Protein 3MCP (pdb70)

Organism: Parabacteroides distasonis (strain ATCC 8503 / DSM 20701 / CIP 104284 / JCM 5825 / NCTC 11152) (NCBI:txid435591)

Secondary structure (DSSP, 8-state):
-TT---B--EEEEESEEEE--EETTEE-S--EEEE--TT-HHHHHHHHHHHHHHHHTT-SS----EEEE--SSEETTTTEE---TT-GGGTT-B-HHHHHHHHH-S-EEEE-HHHHHHHHHHHTSHHHHHHHHHHHTT------EEEEEEESSSEEEEEEETTEE---TTS-TT--TTSBPSS-TTSBGGGTSSTTT--HHHHHSS--S---HHHHHHHHHTSS-S-HHHHHHHHHHHH--HHHHHHHHHHH-SEEEEESGGGGGHHHHHHHHHH---S----EEEETTSHHHHHHHHHTT-EEEE-TTSS-EEEE----EEEEEE-SS-HHHHH--HHHHHHHH-

Nearest PDB structures (foldseek):
  3mcp-assembly1_A-2  TM=1.003E+00  e=1.282E-74  Parabacteroides distasonis ATCC 8503
  3r8e-assembly1_A-2  TM=8.015E-01  e=4.085E-17  Cytophaga hutchinsonii ATCC 33406
  2yhy-assembly1_A  TM=7.268E-01  e=3.554E-14  Homo sapiens
  2yhw-assembly1_A-2  TM=6.941E-01  e=5.391E-13  Homo sapiens
  6q26-assembly2_D  TM=7.777E-01  e=1.906E-11  Staphylococcus aureus

InterPro domains:
  IPR000600 ROK family [PF00480] (11-281)
  IPR000600 ROK family [PTHR18964] (8-283)
  IPR043129 ATPase, nucleotide binding domain [SSF53067] (11-284)

Structure (mmCIF, N/CA/C/O backbone):
data_3MCP
#
_entry.id   3MCP
#
_cell.length_a   80.732
_cell.length_b   80.732
_cell.length_c   142.581
_cell.angle_alpha   90.000
_cell.angle_beta   90.000
_cell.angle_gamma   90.000
#
_symmetry.space_group_name_H-M   'P 43 21 2'
#
loop_
_entity.id
_entity.type
_entity.pdbx_description
1 polymer Glucokinase
2 non-polymer GLYCEROL
3 non-polymer 'FORMIC ACID'
4 water water
#
loop_
_atom_site.group_PDB
_atom_site.id
_atom_site.type_symbol
_atom_site.label_atom_id
_atom_site.label_alt_id
_atom_site.label_comp_id
_atom_site.label_asym_id
_atom_site.label_entity_id
_atom_site.label_seq_id
_atom_site.pdbx_PDB_ins_code
_atom_site.Cartn_x
_atom_site.Cartn_y
_atom_site.Cartn_z
_atom_site.occupancy
_atom_site.B_iso_or_equiv
_atom_site.auth_seq_id
_atom_site.auth_comp_id
_atom_site.auth_asym_id
_atom_site.auth_atom_id
_atom_site.pdbx_PDB_model_num
ATOM 17 N N . TYR A 1 4 ? 7.669 4.976 49.880 1.00 80.86 3 TYR A N 1
ATOM 18 C CA . TYR A 1 4 ? 6.270 5.331 49.554 1.00 79.31 3 TYR A CA 1
ATOM 19 C C . TYR A 1 4 ? 5.991 5.406 48.044 1.00 78.63 3 TYR A C 1
ATOM 20 O O . TYR A 1 4 ? 4.938 5.888 47.639 1.00 79.13 3 TYR A O 1
ATOM 29 N N . THR A 1 5 ? 6.892 4.868 47.224 1.00 77.35 4 THR A N 1
ATOM 30 C CA . THR A 1 5 ? 6.778 5.016 45.760 1.00 76.48 4 THR A CA 1
ATOM 31 C C . THR A 1 5 ? 5.469 4.459 45.167 1.00 74.99 4 THR A C 1
ATOM 32 O O . THR A 1 5 ? 5.025 4.918 44.115 1.00 75.21 4 THR A O 1
ATOM 36 N N . ASN A 1 6 ? 4.847 3.494 45.840 1.00 73.23 5 ASN A N 1
ATOM 37 C CA . ASN A 1 6 ? 3.612 2.890 45.322 1.00 72.00 5 ASN A CA 1
ATOM 38 C C . ASN A 1 6 ? 2.378 3.160 46.190 1.00 70.30 5 ASN A C 1
ATOM 39 O O . ASN A 1 6 ? 1.404 2.415 46.130 1.00 70.46 5 ASN A O 1
ATOM 41 N N . ASP A 1 7 ? 2.401 4.245 46.958 1.00 68.17 6 ASP A N 1
ATOM 42 C CA . ASP A 1 7 ? 1.285 4.567 47.857 1.00 66.48 6 ASP A CA 1
ATOM 43 C C . ASP A 1 7 ? 0.189 5.386 47.144 1.00 64.82 6 ASP A C 1
ATOM 44 O O . ASP A 1 7 ? 0.476 6.397 46.500 1.00 64.50 6 ASP A O 1
ATOM 49 N N . ASN A 1 8 ? -1.063 4.954 47.301 1.00 63.20 7 ASN A N 1
ATOM 50 C CA . ASN A 1 8 ? -2.207 5.598 46.638 1.00 62.10 7 ASN A CA 1
ATOM 51 C C . ASN A 1 8 ? -2.719 6.865 47.348 1.00 61.03 7 ASN A C 1
ATOM 52 O O . ASN A 1 8 ? -3.440 7.665 46.749 1.00 61.47 7 ASN A O 1
ATOM 54 N N . ARG A 1 9 ? -2.328 7.050 48.609 1.00 59.48 8 ARG A N 1
ATOM 55 C CA . ARG A 1 9 ? -2.839 8.166 49.440 1.00 57.76 8 ARG A CA 1
ATOM 56 C C . ARG A 1 9 ? -2.321 9.531 48.984 1.00 55.89 8 ARG A C 1
ATOM 57 O O . ARG A 1 9 ? -1.115 9.740 48.897 1.00 55.49 8 ARG A O 1
ATOM 65 N N . ILE A 1 10 ? -3.251 10.463 48.732 1.00 54.01 9 ILE A N 1
ATOM 66 C CA . ILE A 1 10 ? -2.915 11.810 48.211 1.00 52.57 9 ILE A CA 1
ATOM 67 C C . ILE A 1 10 ? -2.934 12.915 49.285 1.00 51.10 9 ILE A C 1
ATOM 68 O O . ILE A 1 10 ? -3.920 13.076 50.012 1.00 51.01 9 ILE A O 1
ATOM 73 N N . VAL A 1 11 ? -1.854 13.691 49.350 1.00 49.26 10 VAL A N 1
ATOM 74 C CA . VAL A 1 11 ? -1.783 14.851 50.234 1.00 47.53 10 VAL A CA 1
ATOM 75 C C . VAL A 1 11 ? -1.645 16.106 49.381 1.00 47.69 10 VAL A C 1
ATOM 76 O O . VAL A 1 11 ? -0.785 16.174 48.501 1.00 47.31 10 VAL A O 1
ATOM 88 N N . THR A 1 13 ? -0.644 19.972 48.877 1.00 50.32 12 THR A N 1
ATOM 89 C CA . THR A 1 13 ? 0.403 20.775 49.463 1.00 51.66 12 THR A CA 1
ATOM 90 C C . THR A 1 13 ? 0.339 22.196 48.953 1.00 51.88 12 THR A C 1
ATOM 91 O O . THR A 1 13 ? -0.472 22.520 48.092 1.00 50.86 12 THR A O 1
ATOM 95 N N . LEU A 1 14 ? 1.201 23.040 49.508 1.00 53.18 13 LEU A N 1
ATOM 96 C CA . LEU A 1 14 ? 1.245 24.448 49.162 1.00 54.16 13 LEU A CA 1
ATOM 97 C C . LEU A 1 14 ? 2.653 24.986 49.332 1.00 54.78 13 LEU A C 1
ATOM 98 O O . LEU A 1 14 ? 3.373 24.592 50.252 1.00 54.60 13 LEU A O 1
ATOM 103 N N . ASP A 1 15 ? 3.048 25.864 48.417 1.00 56.29 14 ASP A N 1
ATOM 104 C CA . ASP A 1 15 ? 4.334 26.533 48.482 1.00 57.50 14 ASP A CA 1
ATOM 105 C C . ASP A 1 15 ? 4.089 28.024 48.670 1.00 58.04 14 ASP A C 1
ATOM 106 O O . ASP A 1 15 ? 3.758 28.731 47.721 1.00 57.76 14 ASP A O 1
ATOM 111 N N . ALA A 1 16 ? 4.203 28.486 49.909 1.00 59.20 15 ALA A N 1
ATOM 112 C CA . ALA A 1 16 ? 4.063 29.904 50.215 1.00 60.44 15 ALA A CA 1
ATOM 113 C C . ALA A 1 16 ? 5.451 30.505 50.365 1.00 61.95 15 ALA A C 1
ATOM 114 O O . ALA A 1 16 ? 5.686 31.337 51.236 1.00 61.73 15 ALA A O 1
ATOM 116 N N . GLY A 1 17 ? 6.371 30.067 49.506 1.00 64.07 16 GLY A N 1
ATOM 117 C CA . GLY A 1 17 ? 7.760 30.522 49.542 1.00 65.68 16 GLY A CA 1
ATOM 118 C C . GLY A 1 17 ? 7.874 32.029 49.608 1.00 66.88 16 GLY A C 1
ATOM 119 O O . GLY A 1 17 ? 8.564 32.569 50.479 1.00 67.31 16 GLY A O 1
ATOM 120 N N . GLY A 1 18 ? 7.189 32.715 48.693 1.00 67.47 17 GLY A N 1
ATOM 121 C CA . GLY A 1 18 ? 7.189 34.173 48.682 1.00 67.79 17 GLY A CA 1
ATOM 122 C C . GLY A 1 18 ? 6.479 34.793 47.487 1.00 68.01 17 GLY A C 1
ATOM 123 O O . GLY A 1 18 ? 6.582 34.297 46.360 1.00 68.24 17 GLY A O 1
ATOM 124 N N . THR A 1 19 ? 5.771 35.895 47.751 1.00 67.69 18 THR A N 1
ATOM 125 C CA . THR A 1 19 ? 5.034 36.675 46.735 1.00 67.09 18 THR A CA 1
ATOM 126 C C . THR A 1 19 ? 3.644 36.102 46.449 1.00 66.30 18 THR A C 1
ATOM 127 O O . THR A 1 19 ? 2.665 36.855 46.374 1.00 66.51 18 THR A O 1
ATOM 131 N N . ASN A 1 20 ? 3.548 34.779 46.312 1.00 65.21 19 ASN A N 1
ATOM 132 C CA . ASN A 1 20 ? 2.259 34.135 46.022 1.00 64.50 19 ASN A CA 1
ATOM 133 C C . ASN A 1 20 ? 2.142 32.674 46.522 1.00 63.18 19 ASN A C 1
ATOM 134 O O . ASN A 1 20 ? 3.079 32.132 47.130 1.00 63.33 19 ASN A O 1
ATOM 139 N N . PHE A 1 21 ? 0.966 32.075 46.299 1.00 61.29 20 PHE A N 1
ATOM 140 C CA . PHE A 1 21 ? 0.695 30.699 46.698 1.00 59.77 20 PHE A CA 1
ATOM 141 C C . PHE A 1 21 ? 0.687 29.770 45.492 1.00 59.70 20 PHE A C 1
ATOM 142 O O . PHE A 1 21 ? 0.034 30.060 44.489 1.00 59.61 20 PHE A O 1
ATOM 150 N N . VAL A 1 22 ? 1.387 28.636 45.610 1.00 59.55 21 VAL A N 1
ATOM 151 C CA . VAL A 1 22 ? 1.412 27.615 44.554 1.00 58.97 21 VAL A CA 1
ATOM 152 C C . VAL A 1 22 ? 0.910 26.290 45.127 1.00 58.41 21 VAL A C 1
ATOM 153 O O . VAL A 1 22 ? 1.605 25.632 45.901 1.00 58.35 21 VAL A O 1
ATOM 157 N N . PHE A 1 23 ? -0.297 25.905 44.730 1.00 57.84 22 PHE A N 1
ATOM 158 C CA . PHE A 1 23 ? -0.949 24.722 45.270 1.00 57.17 22 PHE A CA 1
ATOM 159 C C . PHE A 1 23 ? -0.656 23.512 44.414 1.00 57.28 22 PHE A C 1
ATOM 160 O O . PHE A 1 23 ? -0.667 23.597 43.196 1.00 57.19 22 PHE A O 1
ATOM 168 N N . SER A 1 24 ? -0.428 22.372 45.061 1.00 58.01 23 SER A N 1
ATOM 169 C CA . SER A 1 24 ? -0.147 21.116 44.354 1.00 58.32 23 SER A CA 1
ATOM 170 C C . SER A 1 24 ? -0.682 19.920 45.161 1.00 58.09 23 SER A C 1
ATOM 171 O O . SER A 1 24 ? -1.395 20.098 46.155 1.00 57.14 23 SER A O 1
ATOM 174 N N . ALA A 1 25 ? -0.355 18.708 44.704 1.00 58.55 24 ALA A N 1
ATOM 175 C CA . ALA A 1 25 ? -0.757 17.468 45.391 1.00 58.42 24 ALA A CA 1
ATOM 176 C C . ALA A 1 25 ? 0.291 16.379 45.168 1.00 58.17 24 ALA A C 1
ATOM 177 O O . ALA A 1 25 ? 0.921 16.322 44.108 1.00 58.33 24 ALA A O 1
ATOM 179 N N . ILE A 1 26 ? 0.472 15.516 46.168 1.00 57.88 25 ILE A N 1
ATOM 180 C CA . ILE A 1 26 ? 1.474 14.450 46.091 1.00 57.40 25 ILE A CA 1
ATOM 181 C C . ILE A 1 26 ? 0.851 13.069 46.316 1.00 56.63 25 ILE A C 1
ATOM 182 O O . ILE A 1 26 ? 0.105 12.869 47.257 1.00 55.90 25 ILE A O 1
ATOM 187 N N . GLN A 1 27 ? 1.141 12.143 45.405 1.00 56.95 26 GLN A N 1
ATOM 188 C CA . GLN A 1 27 ? 0.687 10.748 45.504 1.00 57.36 26 GLN A CA 1
ATOM 189 C C . GLN A 1 27 ? 1.896 9.865 45.269 1.00 57.57 26 GLN A C 1
ATOM 190 O O . GLN A 1 27 ? 2.602 10.020 44.265 1.00 57.04 26 GLN A O 1
ATOM 196 N N . GLY A 1 28 ? 2.128 8.919 46.167 1.00 58.29 27 GLY A N 1
ATOM 197 C CA . GLY A 1 28 ? 3.374 8.179 46.146 1.00 59.06 27 GLY A CA 1
ATOM 198 C C . GLY A 1 28 ? 4.454 9.217 46.389 1.00 59.80 27 GLY A C 1
ATOM 199 O O . GLY A 1 28 ? 4.304 10.073 47.255 1.00 61.53 27 GLY A O 1
ATOM 200 N N . GLY A 1 29 ? 5.511 9.198 45.602 1.00 59.28 28 GLY A N 1
ATOM 201 C CA . GLY A 1 29 ? 6.529 10.233 45.719 1.00 59.27 28 GLY A CA 1
ATOM 202 C C . GLY A 1 29 ? 6.312 11.346 44.703 1.00 59.34 28 GLY A C 1
ATOM 203 O O . GLY A 1 29 ? 6.956 12.387 44.773 1.00 58.94 28 GLY A O 1
ATOM 204 N N . LYS A 1 30 ? 5.364 11.139 43.787 1.00 59.71 29 LYS A N 1
ATOM 205 C CA . LYS A 1 30 ? 5.198 12.024 42.621 1.00 59.76 29 LYS A CA 1
ATOM 206 C C . LYS A 1 30 ? 4.236 13.202 42.833 1.00 59.56 29 LYS A C 1
ATOM 207 O O . LYS A 1 30 ? 3.334 13.147 43.666 1.00 59.07 29 LYS A O 1
ATOM 209 N N . GLU A 1 31 ? 4.475 14.276 42.080 1.00 59.70 30 GLU A N 1
ATOM 210 C CA . GLU A 1 31 ? 3.582 15.422 42.044 1.00 60.42 30 GLU A CA 1
ATOM 211 C C . GLU A 1 31 ? 2.556 15.132 40.955 1.00 60.57 30 GLU A C 1
ATOM 212 O O . GLU A 1 31 ? 2.889 15.139 39.774 1.00 60.26 30 GLU A O 1
ATOM 215 N N . ILE A 1 32 ? 1.317 14.855 41.352 1.00 60.97 31 ILE A N 1
ATOM 216 C CA . ILE A 1 32 ? 0.286 14.433 40.398 1.00 61.64 31 ILE A CA 1
ATOM 217 C C . ILE A 1 32 ? -0.789 15.480 40.132 1.00 62.58 31 ILE A C 1
ATOM 218 O O . ILE A 1 32 ? -1.884 15.144 39.685 1.00 62.63 31 ILE A O 1
ATOM 223 N N . ALA A 1 33 ? -0.489 16.741 40.395 1.00 63.93 32 ALA A N 1
ATOM 224 C CA . ALA A 1 33 ? -1.472 17.795 40.179 1.00 64.85 32 ALA A CA 1
ATOM 225 C C . ALA A 1 33 ? -0.891 18.914 39.356 1.00 65.92 32 ALA A C 1
ATOM 226 O O . ALA A 1 33 ? 0.182 19.429 39.669 1.00 66.11 32 ALA A O 1
ATOM 228 N N . ASP A 1 34 ? -1.576 19.267 38.275 1.00 67.19 33 ASP A N 1
ATOM 229 C CA . ASP A 1 34 ? -1.194 20.431 37.516 1.00 68.58 33 ASP A CA 1
ATOM 230 C C . ASP A 1 34 ? -1.245 21.583 38.509 1.00 68.56 33 ASP A C 1
ATOM 231 O O . ASP A 1 34 ? -2.312 21.880 39.058 1.00 68.99 33 ASP A O 1
ATOM 236 N N . PRO A 1 35 ? -0.082 22.195 38.799 1.00 68.20 34 PRO A N 1
ATOM 237 C CA . PRO A 1 35 ? -0.017 23.256 39.814 1.00 67.90 34 PRO A CA 1
ATOM 238 C C . PRO A 1 35 ? -0.993 24.410 39.551 1.00 67.39 34 PRO A C 1
ATOM 239 O O . PRO A 1 35 ? -1.326 24.680 38.403 1.00 67.82 34 PRO A O 1
ATOM 243 N N . VAL A 1 36 ? -1.460 25.055 40.621 1.00 66.69 35 VAL A N 1
ATOM 244 C CA . VAL A 1 36 ? -2.380 26.199 40.516 1.00 66.01 35 VAL A CA 1
ATOM 245 C C . VAL A 1 36 ? -1.796 27.406 41.245 1.00 66.08 35 VAL A C 1
ATOM 246 O O . VAL A 1 36 ? -1.551 27.353 42.452 1.00 66.34 35 VAL A O 1
ATOM 250 N N . VAL A 1 37 ? -1.578 28.492 40.509 1.00 65.72 36 VAL A N 1
ATOM 251 C CA . VAL A 1 37 ? -0.962 29.689 41.070 1.00 65.65 36 VAL A CA 1
ATOM 252 C C . VAL A 1 37 ? -1.985 30.796 41.306 1.00 65.94 36 VAL A C 1
ATOM 253 O O . VAL A 1 37 ? -2.605 31.284 40.374 1.00 66.47 36 VAL A O 1
ATOM 257 N N . LEU A 1 38 ? -2.172 31.166 42.562 1.00 66.48 37 LEU A N 1
ATOM 258 C CA . LEU A 1 38 ? -3.027 32.292 42.913 1.00 67.25 37 LEU A CA 1
ATOM 259 C C . LEU A 1 38 ? -2.206 33.244 43.757 1.00 68.23 37 LEU A C 1
ATOM 260 O O . LEU A 1 38 ? -1.237 32.830 44.387 1.00 68.32 37 LEU A O 1
ATOM 265 N N . PRO A 1 39 ? -2.575 34.533 43.763 1.00 69.33 38 PRO A N 1
ATOM 266 C CA . PRO A 1 39 ? -1.815 35.478 44.564 1.00 69.85 38 PRO A CA 1
ATOM 267 C C . PRO A 1 39 ? -2.196 35.406 46.037 1.00 70.31 38 PRO A C 1
ATOM 268 O O . PRO A 1 39 ? -3.286 34.944 46.374 1.00 69.66 38 PRO A O 1
ATOM 272 N N . ALA A 1 40 ? -1.274 35.811 46.901 1.00 71.51 39 ALA A N 1
ATOM 273 C CA . ALA A 1 40 ? -1.538 35.892 48.327 1.00 72.70 39 ALA A CA 1
ATOM 274 C C . ALA A 1 40 ? -1.853 37.341 48.650 1.00 74.49 39 ALA A C 1
ATOM 275 O O . ALA A 1 40 ? -0.947 38.166 48.774 1.00 75.69 39 ALA A O 1
ATOM 277 N N . CYS A 1 41 ? -3.137 37.665 48.736 1.00 75.41 40 CYS A N 1
ATOM 278 C CA . CYS A 1 41 ? -3.559 39.032 49.016 1.00 76.44 40 CYS A CA 1
ATOM 279 C C . CYS A 1 41 ? -3.326 39.340 50.489 1.00 77.29 40 CYS A C 1
ATOM 280 O O . CYS A 1 41 ? -4.265 39.458 51.271 1.00 77.56 40 CYS A O 1
ATOM 283 N N . ALA A 1 42 ? -2.057 39.500 50.847 1.00 78.27 41 ALA A N 1
ATOM 284 C CA . ALA A 1 42 ? -1.648 39.671 52.240 1.00 79.17 41 ALA A CA 1
ATOM 285 C C . ALA A 1 42 ? -2.307 40.853 52.941 1.00 80.24 41 ALA A C 1
ATOM 286 O O . ALA A 1 42 ? -2.470 40.834 54.161 1.00 80.62 41 ALA A O 1
ATOM 288 N N . ASP A 1 43 ? -2.670 41.884 52.181 1.00 81.11 42 ASP A N 1
ATOM 289 C CA . ASP A 1 43 ? -3.258 43.086 52.772 1.00 81.82 42 ASP A CA 1
ATOM 290 C C . ASP A 1 43 ? -4.692 42.867 53.262 1.00 81.35 42 ASP A C 1
ATOM 291 O O . ASP A 1 43 ? -5.149 43.558 54.170 1.00 81.62 42 ASP A O 1
ATOM 296 N N . CYS A 1 44 ? -5.386 41.891 52.686 1.00 80.77 43 CYS A N 1
ATOM 297 C CA . CYS A 1 44 ? -6.749 41.569 53.116 1.00 80.83 43 CYS A CA 1
ATOM 298 C C . CYS A 1 44 ? -6.838 40.123 53.621 1.00 80.33 43 CYS A C 1
ATOM 299 O O . CYS A 1 44 ? -6.830 39.177 52.827 1.00 80.47 43 CYS A O 1
ATOM 302 N N . LEU A 1 45 ? -6.931 39.957 54.943 1.00 79.41 44 LEU A N 1
ATOM 303 C CA . LEU A 1 45 ? -7.014 38.627 55.538 1.00 78.44 44 LEU A CA 1
ATOM 304 C C . LEU A 1 45 ? -8.021 37.773 54.778 1.00 77.78 44 LEU A C 1
ATOM 305 O O . LEU A 1 45 ? -7.669 36.733 54.241 1.00 77.55 44 LEU A O 1
ATOM 307 N N . ASP A 1 46 ? -9.257 38.261 54.675 1.00 77.43 45 ASP A N 1
ATOM 308 C CA . ASP A 1 46 ? -10.338 37.514 53.992 1.00 77.42 45 ASP A CA 1
ATOM 309 C C . ASP A 1 46 ? -10.085 37.241 52.511 1.00 75.85 45 ASP A C 1
ATOM 310 O O . ASP A 1 46 ? -10.632 36.293 51.962 1.00 75.72 45 ASP A O 1
ATOM 315 N N . LYS A 1 47 ? -9.287 38.075 51.860 1.00 74.50 46 LYS A N 1
ATOM 316 C CA . LYS A 1 47 ? -9.005 37.879 50.441 1.00 73.77 46 LYS A CA 1
ATOM 317 C C . LYS A 1 47 ? -8.071 36.675 50.212 1.00 73.14 46 LYS A C 1
ATOM 318 O O . LYS A 1 47 ? -8.407 35.768 49.439 1.00 72.67 46 LYS A O 1
ATOM 320 N N . CYS A 1 48 ? -6.918 36.649 50.899 1.00 72.43 47 CYS A N 1
ATOM 321 C CA . CYS A 1 48 ? -5.934 35.556 50.692 1.00 71.86 47 CYS A CA 1
ATOM 322 C C . CYS A 1 48 ? -6.386 34.281 51.389 1.00 70.24 47 CYS A C 1
ATOM 323 O O . CYS A 1 48 ? -6.204 33.178 50.871 1.00 70.18 47 CYS A O 1
ATOM 326 N N . LEU A 1 49 ? -7.012 34.435 52.541 1.00 68.42 48 LEU A N 1
ATOM 327 C CA . LEU A 1 49 ? -7.593 33.306 53.227 1.00 67.36 48 LEU A CA 1
ATOM 328 C C . LEU A 1 49 ? -8.607 32.645 52.276 1.00 66.30 48 LEU A C 1
ATOM 329 O O . LEU A 1 49 ? -8.747 31.421 52.249 1.00 66.25 48 LEU A O 1
ATOM 334 N N . GLY A 1 50 ? -9.275 33.475 51.469 1.00 65.36 49 GLY A N 1
ATOM 335 C CA . GLY A 1 50 ? -10.247 33.003 50.474 1.00 64.24 49 GLY A CA 1
ATOM 336 C C . GLY A 1 50 ? -9.593 32.389 49.249 1.00 63.10 49 GLY A C 1
ATOM 337 O O . GLY A 1 50 ? -10.184 31.541 48.585 1.00 62.59 49 GLY A O 1
ATOM 338 N N . ASN A 1 51 ? -8.385 32.846 48.923 1.00 62.33 50 ASN A N 1
ATOM 339 C CA . ASN A 1 51 ? -7.622 32.258 47.822 1.00 61.88 50 ASN A CA 1
ATOM 340 C C . ASN A 1 51 ? -7.157 30.860 48.181 1.00 60.90 50 ASN A C 1
ATOM 341 O O . ASN A 1 51 ? -7.197 29.956 47.347 1.00 60.66 50 ASN A O 1
ATOM 346 N N . LEU A 1 52 ? -6.716 30.689 49.431 1.00 60.14 51 LEU A N 1
ATOM 347 C CA . LEU A 1 52 ? -6.285 29.382 49.932 1.00 59.59 51 LEU A CA 1
ATOM 348 C C . LEU A 1 52 ? -7.380 28.356 49.731 1.00 60.07 51 LEU A C 1
ATOM 349 O O . LEU A 1 52 ? -7.126 27.246 49.262 1.00 60.23 51 LEU A O 1
ATOM 354 N N . VAL A 1 53 ? -8.604 28.727 50.089 1.00 60.58 52 VAL A N 1
ATOM 355 C CA . VAL A 1 53 ? -9.743 27.850 49.895 1.00 60.84 52 VAL A CA 1
ATOM 356 C C . VAL A 1 53 ? -9.891 27.550 48.412 1.00 61.89 52 VAL A C 1
ATOM 357 O O . VAL A 1 53 ? -9.994 26.389 48.024 1.00 62.59 52 VAL A O 1
ATOM 361 N N . GLU A 1 54 ? -9.855 28.594 47.579 1.00 62.70 53 GLU A N 1
ATOM 362 C CA . GLU A 1 54 ? -9.986 28.416 46.123 1.00 63.69 53 GLU A CA 1
ATOM 363 C C . GLU A 1 54 ? -8.863 27.546 45.578 1.00 63.07 53 GLU A C 1
ATOM 364 O O . GLU A 1 54 ? -9.107 26.622 44.792 1.00 62.48 53 GLU A O 1
ATOM 370 N N . GLY A 1 55 ? -7.635 27.849 46.004 1.00 62.67 54 GLY A N 1
ATOM 371 C CA . GLY A 1 55 ? -6.452 27.122 45.563 1.00 62.33 54 GLY A CA 1
ATOM 372 C C . GLY A 1 55 ? -6.549 25.631 45.804 1.00 62.15 54 GLY A C 1
ATOM 373 O O . GLY A 1 55 ? -6.286 24.825 44.904 1.00 62.34 54 GLY A O 1
ATOM 374 N N . PHE A 1 56 ? -6.922 25.255 47.019 1.00 61.67 55 PHE A N 1
ATOM 375 C CA . PHE A 1 56 ? -7.057 23.849 47.354 1.00 61.69 55 PHE A CA 1
ATOM 376 C C . PHE A 1 56 ? -8.287 23.224 46.689 1.00 62.88 55 PHE A C 1
ATOM 377 O O . PHE A 1 56 ? -8.229 22.088 46.219 1.00 63.35 55 PHE A O 1
ATOM 385 N N . LYS A 1 57 ? -9.393 23.963 46.642 1.00 64.11 56 LYS A N 1
ATOM 386 C CA . LYS A 1 57 ? -10.602 23.468 45.981 1.00 65.07 56 LYS A CA 1
ATOM 387 C C . LYS A 1 57 ? -10.317 23.189 44.517 1.00 65.62 56 LYS A C 1
ATOM 388 O O . LYS A 1 57 ? -10.772 22.184 43.965 1.00 65.57 56 LYS A O 1
ATOM 394 N N . ALA A 1 58 ? -9.542 24.076 43.897 1.00 66.48 57 ALA A N 1
ATOM 395 C CA . ALA A 1 58 ? -9.158 23.921 42.500 1.00 67.17 57 ALA A CA 1
ATOM 396 C C . ALA A 1 58 ? -8.522 22.561 42.282 1.00 67.99 57 ALA A C 1
ATOM 397 O O . ALA A 1 58 ? -8.970 21.788 41.441 1.00 68.55 57 ALA A O 1
ATOM 399 N N . ILE A 1 59 ? -7.495 22.264 43.071 1.00 68.90 58 ILE A N 1
ATOM 400 C CA . ILE A 1 59 ? -6.780 20.991 42.969 1.00 69.62 58 ILE A CA 1
ATOM 401 C C . ILE A 1 59 ? -7.681 19.805 43.262 1.00 70.36 58 ILE A C 1
ATOM 402 O O . ILE A 1 59 ? -7.851 18.928 42.418 1.00 70.32 58 ILE A O 1
ATOM 407 N N . GLN A 1 60 ? -8.266 19.790 44.456 1.00 71.35 59 GLN A N 1
ATOM 408 C CA . GLN A 1 60 ? -9.155 18.707 44.870 1.00 72.48 59 GLN A CA 1
ATOM 409 C C . GLN A 1 60 ? -10.063 18.228 43.718 1.00 73.39 59 GLN A C 1
ATOM 410 O O . GLN A 1 60 ? -10.159 17.025 43.449 1.00 73.20 59 GLN A O 1
ATOM 416 N N . ALA A 1 61 ? -10.680 19.182 43.017 1.00 74.40 60 ALA A N 1
ATOM 417 C CA . ALA A 1 61 ? -11.636 18.880 41.933 1.00 75.32 60 ALA A CA 1
ATOM 418 C C . ALA A 1 61 ? -11.053 18.046 40.766 1.00 76.03 60 ALA A C 1
ATOM 419 O O . ALA A 1 61 ? -11.807 17.421 40.011 1.00 76.09 60 ALA A O 1
ATOM 421 N N . GLY A 1 62 ? -9.728 18.045 40.619 1.00 76.66 61 GLY A N 1
ATOM 422 C CA . GLY A 1 62 ? -9.075 17.312 39.524 1.00 76.94 61 GLY A CA 1
ATOM 423 C C . GLY A 1 62 ? -8.216 16.142 39.976 1.00 77.10 61 GLY A C 1
ATOM 424 O O . GLY A 1 62 ? -7.201 15.837 39.348 1.00 77.01 61 GLY A O 1
ATOM 425 N N . LEU A 1 63 ? -8.628 15.481 41.059 1.00 77.22 62 LEU A N 1
ATOM 426 C CA . LEU A 1 63 ? -7.900 14.313 41.586 1.00 77.39 62 LEU A CA 1
ATOM 427 C C . LEU A 1 63 ? -8.647 13.009 41.279 1.00 77.22 62 LEU A C 1
ATOM 428 O O . LEU A 1 63 ? -9.870 13.010 41.156 1.00 77.33 62 LEU A O 1
ATOM 433 N N . PRO A 1 64 ? -7.905 11.891 41.133 1.00 76.96 63 PRO A N 1
ATOM 434 C CA . PRO A 1 64 ? -8.583 10.600 40.938 1.00 76.72 63 PRO A CA 1
ATOM 435 C C . PRO A 1 64 ? -9.417 10.219 42.177 1.00 75.86 63 PRO A C 1
ATOM 436 O O . PRO A 1 64 ? -10.642 10.312 42.140 1.00 76.48 63 PRO A O 1
ATOM 440 N N . GLU A 1 65 ? -8.753 9.817 43.262 1.00 74.34 64 GLU A N 1
ATOM 441 C CA . GLU A 1 65 ? -9.435 9.555 44.525 1.00 73.18 64 GLU A CA 1
ATOM 442 C C . GLU A 1 65 ? -9.524 10.881 45.294 1.00 72.39 64 GLU A C 1
ATOM 443 O O . GLU A 1 65 ? -9.028 11.909 44.829 1.00 72.37 64 GLU A O 1
ATOM 446 N N . ALA A 1 66 ? -10.178 10.865 46.450 1.00 71.51 65 ALA A N 1
ATOM 447 C CA . ALA A 1 66 ? -10.243 12.057 47.300 1.00 70.74 65 ALA A CA 1
ATOM 448 C C . ALA A 1 66 ? -8.978 12.119 48.172 1.00 70.00 65 ALA A C 1
ATOM 449 O O . ALA A 1 66 ? -8.394 11.076 48.503 1.00 70.21 65 ALA A O 1
ATOM 451 N N . PRO A 1 67 ? -8.554 13.340 48.556 1.00 68.61 66 PRO A N 1
ATOM 452 C CA . PRO A 1 67 ? -7.319 13.512 49.327 1.00 67.06 66 PRO A CA 1
ATOM 453 C C . PRO A 1 67 ? -7.465 13.126 50.805 1.00 65.36 66 PRO A C 1
ATOM 454 O O . PRO A 1 67 ? -8.536 13.295 51.393 1.00 65.07 66 PRO A O 1
ATOM 458 N N . VAL A 1 68 ? -6.367 12.656 51.392 1.00 63.78 67 VAL A N 1
ATOM 459 C CA . VAL A 1 68 ? -6.355 12.135 52.764 1.00 62.47 67 VAL A CA 1
ATOM 460 C C . VAL A 1 68 ? -5.924 13.190 53.810 1.00 60.22 67 VAL A C 1
ATOM 461 O O . VAL A 1 68 ? -6.136 13.005 55.018 1.00 59.93 67 VAL A O 1
ATOM 465 N N . ALA A 1 69 ? -5.317 14.279 53.342 1.00 57.72 68 ALA A N 1
ATOM 466 C CA . ALA A 1 69 ? -4.871 15.365 54.219 1.00 55.69 68 ALA A CA 1
ATOM 467 C C . ALA A 1 69 ? -4.190 16.451 53.399 1.00 54.05 68 ALA A C 1
ATOM 468 O O . ALA A 1 69 ? -4.137 16.371 52.170 1.00 53.87 68 ALA A O 1
ATOM 470 N N . ILE A 1 70 ? -3.699 17.482 54.071 1.00 52.13 69 ILE A N 1
ATOM 471 C CA . ILE A 1 70 ? -2.909 18.500 53.406 1.00 51.12 69 ILE A CA 1
ATOM 472 C C . ILE A 1 70 ? -1.896 19.062 54.373 1.00 50.41 69 ILE A C 1
ATOM 473 O O . ILE A 1 70 ? -2.230 19.427 55.492 1.00 50.59 69 ILE A O 1
ATOM 478 N N . SER A 1 71 ? -0.637 19.053 53.974 1.00 49.41 70 SER A N 1
ATOM 479 C CA . SER A 1 71 ? 0.396 19.653 54.788 1.00 48.33 70 SER A CA 1
ATOM 480 C C . SER A 1 71 ? 1.287 20.507 53.928 1.00 46.38 70 SER A C 1
ATOM 481 O O . SER A 1 71 ? 1.400 20.294 52.718 1.00 45.66 70 SER A O 1
ATOM 484 N N . PHE A 1 72 ? 1.888 21.501 54.551 1.00 44.93 71 PHE A N 1
ATOM 485 C CA . PHE A 1 72 ? 2.742 22.418 53.859 1.00 44.85 71 PHE A CA 1
ATOM 486 C C . PHE A 1 72 ? 3.565 23.191 54.850 1.00 44.75 71 PHE A C 1
ATOM 487 O O . PHE A 1 72 ? 3.263 23.204 56.054 1.00 44.60 71 PHE A O 1
ATOM 495 N N . ALA A 1 73 ? 4.612 23.836 54.347 1.00 44.22 72 ALA A N 1
ATOM 496 C CA . ALA A 1 73 ? 5.462 24.660 55.172 1.00 43.60 72 ALA A CA 1
ATOM 497 C C . ALA A 1 73 ? 4.937 26.077 55.141 1.00 43.96 72 ALA A C 1
ATOM 498 O O . ALA A 1 73 ? 4.381 26.526 54.128 1.00 43.17 72 ALA A O 1
ATOM 500 N N . PHE A 1 74 ? 5.099 26.787 56.248 1.00 44.98 73 PHE A N 1
ATOM 501 C CA . PHE A 1 74 ? 4.632 28.152 56.319 1.00 45.80 73 PHE A CA 1
ATOM 502 C C . PHE A 1 74 ? 5.599 29.040 57.116 1.00 46.92 73 PHE A C 1
ATOM 503 O O . PHE A 1 74 ? 6.139 28.621 58.139 1.00 45.74 73 PHE A O 1
ATOM 511 N N . PRO A 1 75 ? 5.811 30.269 56.628 1.00 48.77 74 PRO A N 1
ATOM 512 C CA . PRO A 1 75 ? 6.731 31.262 57.131 1.00 50.40 74 PRO A CA 1
ATOM 513 C C . PRO A 1 75 ? 6.935 31.352 58.647 1.00 51.63 74 PRO A C 1
ATOM 514 O O . PRO A 1 75 ? 8.079 31.330 59.099 1.00 53.89 74 PRO A O 1
ATOM 518 N N . GLY A 1 76 ? 5.875 31.500 59.422 1.00 51.25 75 GLY A N 1
ATOM 519 C CA . GLY A 1 76 ? 6.043 31.655 60.882 1.00 51.83 75 GLY A CA 1
ATOM 520 C C . GLY A 1 76 ? 6.803 32.940 61.265 1.00 51.95 75 GLY A C 1
ATOM 521 O O . GLY A 1 76 ? 7.252 33.683 60.393 1.00 52.37 75 GLY A O 1
ATOM 522 N N . PRO A 1 77 ? 7.003 33.183 62.575 1.00 51.88 76 PRO A N 1
ATOM 523 C CA . PRO A 1 77 ? 6.704 32.335 63.732 1.00 51.62 76 PRO A CA 1
ATOM 524 C C . PRO A 1 77 ? 5.263 31.926 63.816 1.00 51.27 76 PRO A C 1
ATOM 525 O O . PRO A 1 77 ? 4.383 32.671 63.394 1.00 50.59 76 PRO A O 1
ATOM 529 N N . ALA A 1 78 ? 5.023 30.761 64.403 1.00 51.78 77 ALA A N 1
ATOM 530 C CA . ALA A 1 78 ? 3.680 30.242 64.544 1.00 52.32 77 ALA A CA 1
ATOM 531 C C . ALA A 1 78 ? 3.658 29.146 65.572 1.00 53.12 77 ALA A C 1
ATOM 532 O O . ALA A 1 78 ? 4.704 28.600 65.920 1.00 53.94 77 ALA A O 1
ATOM 534 N N . ASP A 1 79 ? 2.468 28.854 66.095 1.00 53.39 78 ASP A N 1
ATOM 535 C CA . ASP A 1 79 ? 2.261 27.668 66.912 1.00 53.69 78 ASP A CA 1
ATOM 536 C C . ASP A 1 79 ? 1.895 26.574 65.913 1.00 53.46 78 ASP A C 1
ATOM 537 O O . ASP A 1 79 ? 0.730 26.323 65.643 1.00 53.06 78 ASP A O 1
ATOM 542 N N . TYR A 1 80 ? 2.921 25.972 65.329 1.00 54.03 79 TYR A N 1
ATOM 543 C CA . TYR A 1 80 ? 2.751 25.036 64.226 1.00 54.45 79 TYR A CA 1
ATOM 544 C C . TYR A 1 80 ? 1.891 23.842 64.558 1.00 55.28 79 TYR A C 1
ATOM 545 O O . TYR A 1 80 ? 1.063 23.428 63.744 1.00 55.42 79 TYR A O 1
ATOM 554 N N . GLN A 1 81 ? 2.070 23.288 65.749 1.00 56.36 80 GLN A N 1
ATOM 555 C CA . GLN A 1 81 ? 1.304 22.112 66.149 1.00 57.30 80 GLN A CA 1
ATOM 556 C C . GLN A 1 81 ? -0.189 22.444 66.242 1.00 56.89 80 GLN A C 1
ATOM 557 O O . GLN A 1 81 ? -1.029 21.655 65.830 1.00 57.04 80 GLN A O 1
ATOM 563 N N . ALA A 1 82 ? -0.501 23.627 66.769 1.00 56.35 81 ALA A N 1
ATOM 564 C CA . ALA A 1 82 ? -1.886 24.098 66.852 1.00 55.47 81 ALA A CA 1
ATOM 565 C C . ALA A 1 82 ? -2.372 24.612 65.488 1.00 55.12 81 ALA A C 1
ATOM 566 O O . ALA A 1 82 ? -3.566 24.811 65.280 1.00 55.47 81 ALA A O 1
ATOM 568 N N . GLY A 1 83 ? -1.435 24.852 64.577 1.00 54.66 82 GLY A N 1
ATOM 569 C CA . GLY A 1 83 ? -1.766 25.306 63.239 1.00 54.38 82 GLY A CA 1
ATOM 570 C C . GLY A 1 83 ? -2.246 26.744 63.174 1.00 54.49 82 GLY A C 1
ATOM 571 O O . GLY A 1 83 ? -2.989 27.110 62.274 1.00 54.35 82 GLY A O 1
ATOM 572 N N . ILE A 1 84 ? -1.826 27.568 64.122 1.00 55.24 83 ILE A N 1
ATOM 573 C CA . ILE A 1 84 ? -2.205 28.979 64.101 1.00 56.24 83 ILE A CA 1
ATOM 574 C C . ILE A 1 84 ? -0.944 29.837 63.961 1.00 56.55 83 ILE A C 1
ATOM 575 O O . ILE A 1 84 ? 0.016 29.677 64.705 1.00 56.53 83 ILE A O 1
ATOM 580 N N . ILE A 1 85 ? -0.957 30.718 62.965 1.00 57.17 84 ILE A N 1
ATOM 581 C CA . ILE A 1 85 ? 0.229 31.467 62.554 1.00 57.75 84 ILE A CA 1
ATOM 582 C C . ILE A 1 85 ? 0.322 32.836 63.194 1.00 58.65 84 ILE A C 1
ATOM 583 O O . ILE A 1 85 ? -0.674 33.516 63.356 1.00 59.17 84 ILE A O 1
ATOM 588 N N . GLY A 1 86 ? 1.547 33.255 63.499 1.00 60.14 85 GLY A N 1
ATOM 589 C CA . GLY A 1 86 ? 1.791 34.522 64.186 1.00 61.87 85 GLY A CA 1
ATOM 590 C C . GLY A 1 86 ? 1.924 35.734 63.276 1.00 63.66 85 GLY A C 1
ATOM 591 O O . GLY A 1 86 ? 1.565 35.694 62.100 1.00 63.39 85 GLY A O 1
ATOM 592 N N . ASP A 1 87 ? 2.455 36.816 63.839 1.00 65.77 86 ASP A N 1
ATOM 593 C CA . ASP A 1 87 ? 2.592 38.077 63.124 1.00 67.54 86 ASP A CA 1
ATOM 594 C C . ASP A 1 87 ? 3.746 38.023 62.127 1.00 67.98 86 ASP A C 1
ATOM 595 O O . ASP A 1 87 ? 4.889 38.307 62.472 1.00 68.19 86 ASP A O 1
ATOM 600 N N . LEU A 1 88 ? 3.442 37.655 60.889 1.00 68.82 87 LEU A N 1
ATOM 601 C CA . LEU A 1 88 ? 4.460 37.597 59.848 1.00 69.70 87 LEU A CA 1
ATOM 602 C C . LEU A 1 88 ? 4.747 38.993 59.331 1.00 71.29 87 LEU A C 1
ATOM 603 O O . LEU A 1 88 ? 3.828 39.800 59.174 1.00 71.15 87 LEU A O 1
ATOM 608 N N . PRO A 1 89 ? 6.029 39.291 59.062 1.00 73.42 88 PRO A N 1
ATOM 609 C CA . PRO A 1 89 ? 6.389 40.613 58.525 1.00 74.69 88 PRO A CA 1
ATOM 610 C C . PRO A 1 89 ? 5.825 40.853 57.115 1.00 75.43 88 PRO A C 1
ATOM 611 O O . PRO A 1 89 ? 5.208 41.888 56.862 1.00 75.81 88 PRO A O 1
ATOM 615 N N . ASN A 1 90 ? 6.008 39.876 56.231 1.00 75.93 89 ASN A N 1
ATOM 616 C CA . ASN A 1 90 ? 5.561 39.983 54.833 1.00 76.54 89 ASN A CA 1
ATOM 617 C C . ASN A 1 90 ? 4.040 39.737 54.601 1.00 76.28 89 ASN A C 1
ATOM 618 O O . ASN A 1 90 ? 3.583 39.717 53.458 1.00 76.22 89 ASN A O 1
ATOM 623 N N . PHE A 1 91 ? 3.280 39.548 55.687 1.00 76.22 90 PHE A N 1
ATOM 624 C CA . PHE A 1 91 ? 1.806 39.393 55.622 1.00 75.97 90 PHE A CA 1
ATOM 625 C C . PHE A 1 91 ? 1.172 40.325 56.648 1.00 76.36 90 PHE A C 1
ATOM 626 O O . PHE A 1 91 ? 1.063 39.978 57.824 1.00 76.59 90 PHE A O 1
ATOM 634 N N . PRO A 1 92 ? 0.769 41.520 56.216 1.00 76.89 91 PRO A N 1
ATOM 635 C CA . PRO A 1 92 ? 0.200 42.478 57.167 1.00 76.71 91 PRO A CA 1
ATOM 636 C C . PRO A 1 92 ? -1.178 42.088 57.724 1.00 75.87 91 PRO A C 1
ATOM 637 O O . PRO A 1 92 ? -1.499 42.457 58.850 1.00 76.15 91 PRO A O 1
ATOM 641 N N . SER A 1 93 ? -1.974 41.338 56.959 1.00 74.76 92 SER A N 1
ATOM 642 C CA . SER A 1 93 ? -3.318 40.944 57.424 1.00 74.05 92 SER A CA 1
ATOM 643 C C . SER A 1 93 ? -3.266 39.768 58.397 1.00 73.50 92 SER A C 1
ATOM 644 O O . SER A 1 93 ? -4.292 39.138 58.657 1.00 73.26 92 SER A O 1
ATOM 646 N N . PHE A 1 94 ? -2.074 39.497 58.949 1.00 72.99 93 PHE A N 1
ATOM 647 C CA . PHE A 1 94 ? -1.853 38.354 59.855 1.00 72.21 93 PHE A CA 1
ATOM 648 C C . PHE A 1 94 ? -1.554 38.726 61.304 1.00 71.34 93 PHE A C 1
ATOM 649 O O . PHE A 1 94 ? -1.423 37.843 62.156 1.00 71.96 93 PHE A O 1
ATOM 657 N N . ARG A 1 95 ? -1.441 40.015 61.592 1.00 70.13 94 ARG A N 1
ATOM 658 C CA . ARG A 1 95 ? -1.202 40.456 62.968 1.00 68.83 94 ARG A CA 1
ATOM 659 C C . ARG A 1 95 ? -2.387 40.018 63.858 1.00 66.72 94 ARG A C 1
ATOM 660 O O . ARG A 1 95 ? -3.550 40.196 63.485 1.00 66.01 94 ARG A O 1
ATOM 666 N N . GLY A 1 96 ? -2.081 39.381 64.993 1.00 64.57 95 GLY A N 1
ATOM 667 C CA . GLY A 1 96 ? -3.120 38.939 65.945 1.00 62.21 95 GLY A CA 1
ATOM 668 C C . GLY A 1 96 ? -3.090 37.448 66.259 1.00 59.84 95 GLY A C 1
ATOM 669 O O . GLY A 1 96 ? -3.225 37.046 67.424 1.00 59.51 95 GLY A O 1
ATOM 670 N N . GLY A 1 97 ? -2.916 36.629 65.219 1.00 57.03 96 GLY A N 1
ATOM 671 C CA . GLY A 1 97 ? -2.928 35.168 65.356 1.00 53.99 96 GLY A CA 1
ATOM 672 C C . GLY A 1 97 ? -4.020 34.574 64.490 1.00 51.52 96 GLY A C 1
ATOM 673 O O . GLY A 1 97 ? -5.196 34.673 64.816 1.00 51.59 96 GLY A O 1
ATOM 674 N N . VAL A 1 98 ? -3.630 33.970 63.374 1.00 49.26 97 VAL A N 1
ATOM 675 C CA . VAL A 1 98 ? -4.587 33.396 62.430 1.00 47.50 97 VAL A CA 1
ATOM 676 C C . VAL A 1 98 ? -4.625 31.892 62.556 1.00 46.59 97 VAL A C 1
ATOM 677 O O . VAL A 1 98 ? -3.632 31.228 62.297 1.00 46.63 97 VAL A O 1
ATOM 681 N N . ALA A 1 99 ? -5.784 31.352 62.936 1.00 45.95 98 ALA A N 1
ATOM 682 C CA . ALA A 1 99 ? -5.954 29.902 63.067 1.00 45.14 98 ALA A CA 1
ATOM 683 C C . ALA A 1 99 ? -6.118 29.271 61.692 1.00 45.09 98 ALA A C 1
ATOM 684 O O . ALA A 1 99 ? -7.184 28.765 61.343 1.00 44.68 98 ALA A O 1
ATOM 686 N N . LEU A 1 100 ? -5.034 29.277 60.930 1.00 45.52 99 LEU A N 1
ATOM 687 C CA . LEU A 1 100 ? -5.049 28.795 59.562 1.00 45.89 99 LEU A CA 1
ATOM 688 C C . LEU A 1 100 ? -5.287 27.293 59.487 1.00 46.61 99 LEU A C 1
ATOM 689 O O . LEU A 1 100 ? -6.059 26.824 58.657 1.00 47.54 99 LEU A O 1
ATOM 694 N N . GLY A 1 101 ? -4.630 26.544 60.360 1.00 47.14 100 GLY A N 1
ATOM 695 C CA . GLY A 1 101 ? -4.767 25.092 60.380 1.00 47.86 100 GLY A CA 1
ATOM 696 C C . GLY A 1 101 ? -6.211 24.654 60.536 1.00 48.51 100 GLY A C 1
ATOM 697 O O . GLY A 1 101 ? -6.761 24.016 59.649 1.00 48.49 100 GLY A O 1
ATOM 698 N N . PRO A 1 102 ? -6.834 25.001 61.673 1.00 49.50 101 PRO A N 1
ATOM 699 C CA . PRO A 1 102 ? -8.240 24.682 61.938 1.00 50.31 101 PRO A CA 1
ATOM 700 C C . PRO A 1 102 ? -9.205 25.207 60.862 1.00 51.22 101 PRO A C 1
ATOM 701 O O . PRO A 1 102 ? -10.202 24.553 60.549 1.00 51.73 101 PRO A O 1
ATOM 705 N N . PHE A 1 103 ? -8.915 26.382 60.317 1.00 51.75 102 PHE A N 1
ATOM 706 C CA . PHE A 1 103 ? -9.759 26.963 59.289 1.00 52.11 102 PHE A CA 1
ATOM 707 C C . PHE A 1 103 ? -9.909 26.021 58.109 1.00 52.11 102 PHE A C 1
ATOM 708 O O . PHE A 1 103 ? -11.022 25.687 57.714 1.00 52.34 102 PHE A O 1
ATOM 716 N N . LEU A 1 104 ? -8.782 25.605 57.541 1.00 52.34 103 LEU A N 1
ATOM 717 C CA . LEU A 1 104 ? -8.786 24.677 56.402 1.00 52.79 103 LEU A CA 1
ATOM 718 C C . LEU A 1 104 ? -9.352 23.311 56.811 1.00 53.79 103 LEU A C 1
ATOM 719 O O . LEU A 1 104 ? -10.060 22.662 56.038 1.00 52.94 103 LEU A O 1
ATOM 724 N N . GLU A 1 105 ? -9.047 22.903 58.041 1.00 55.77 104 GLU A N 1
ATOM 725 C CA . GLU A 1 105 ? -9.497 21.617 58.583 1.00 57.66 104 GLU A CA 1
ATOM 726 C C . GLU A 1 105 ? -11.038 21.574 58.625 1.00 58.74 104 GLU A C 1
ATOM 727 O O . GLU A 1 105 ? -11.645 20.504 58.499 1.00 59.02 104 GLU A O 1
ATOM 733 N N . ASP A 1 106 ? -11.656 22.745 58.801 1.00 59.46 105 ASP A N 1
ATOM 734 C CA . ASP A 1 106 ? -13.112 22.870 58.783 1.00 59.97 105 ASP A CA 1
ATOM 735 C C . ASP A 1 106 ? -13.649 22.839 57.338 1.00 59.90 105 ASP A C 1
ATOM 736 O O . ASP A 1 106 ? -14.527 22.029 57.005 1.00 60.40 105 ASP A O 1
ATOM 741 N N . ILE A 1 107 ? -13.105 23.704 56.484 1.00 59.08 106 ILE A N 1
ATOM 742 C CA . ILE A 1 107 ? -13.561 23.797 55.095 1.00 58.30 106 ILE A CA 1
ATOM 743 C C . ILE A 1 107 ? -13.298 22.538 54.276 1.00 57.86 106 ILE A C 1
ATOM 744 O O . ILE A 1 107 ? -13.855 22.388 53.196 1.00 58.14 106 ILE A O 1
ATOM 749 N N . PHE A 1 108 ? -12.447 21.642 54.772 1.00 57.38 107 PHE A N 1
ATOM 750 C CA . PHE A 1 108 ? -12.114 20.427 54.015 1.00 57.05 107 PHE A CA 1
ATOM 7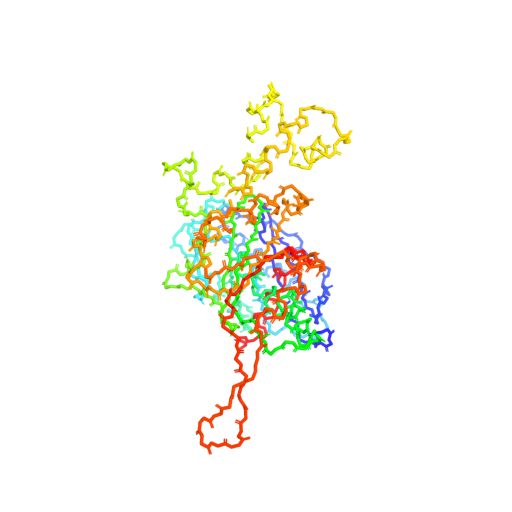51 C C . PHE A 1 108 ? -12.321 19.112 54.773 1.00 56.94 107 PHE A C 1
ATOM 752 O O . PHE A 1 108 ? -12.357 18.047 54.155 1.00 57.17 107 PHE A O 1
ATOM 760 N N . GLY A 1 109 ? -12.441 19.177 56.097 1.00 56.63 108 GLY A N 1
ATOM 761 C CA . GLY A 1 109 ? -12.731 17.979 56.902 1.00 56.55 108 GLY A CA 1
ATOM 762 C C . GLY A 1 109 ? -11.494 17.182 57.257 1.00 56.42 108 GLY A C 1
ATOM 763 O O . GLY A 1 109 ? -11.282 16.824 58.429 1.00 57.82 108 GLY A O 1
ATOM 764 N N . ILE A 1 110 ? -10.693 16.865 56.245 1.00 55.11 109 ILE A N 1
ATOM 765 C CA . ILE A 1 110 ? -9.416 16.167 56.457 1.00 53.45 109 ILE A CA 1
ATOM 766 C C . ILE A 1 110 ? -8.456 17.016 57.336 1.00 51.74 109 ILE A C 1
ATOM 767 O O . ILE A 1 110 ? -8.640 18.230 57.479 1.00 50.54 109 ILE A O 1
ATOM 772 N N . PRO A 1 111 ? -7.451 16.365 57.943 1.00 50.50 110 PRO A N 1
ATOM 773 C CA . PRO A 1 111 ? -6.518 17.079 58.803 1.00 49.77 110 PRO A CA 1
ATOM 774 C C . PRO A 1 111 ? -5.502 17.895 58.011 1.00 48.97 110 PRO A C 1
ATOM 775 O O . PRO A 1 111 ? -5.197 17.554 56.864 1.00 49.03 110 PRO A O 1
ATOM 779 N N . VAL A 1 112 ? -5.002 18.979 58.608 1.00 47.99 111 VAL A N 1
ATOM 780 C CA . VAL A 1 112 ? -3.966 19.794 57.967 1.00 47.15 111 VAL A CA 1
ATOM 781 C C . VAL A 1 112 ? -2.766 19.926 58.893 1.00 46.82 111 VAL A C 1
ATOM 782 O O . VAL A 1 112 ? -2.922 20.045 60.114 1.00 46.59 111 VAL A O 1
ATOM 786 N N . PHE A 1 113 ? -1.567 19.890 58.313 1.00 46.54 112 PHE A N 1
ATOM 787 C CA . PHE A 1 113 ? -0.335 20.013 59.093 1.00 45.94 112 PHE A CA 1
ATOM 788 C C . PHE A 1 113 ? 0.512 21.138 58.547 1.00 44.76 112 PHE A C 1
ATOM 789 O O . PHE A 1 113 ? 0.796 21.181 57.360 1.00 44.62 112 PHE A O 1
ATOM 797 N N . ILE A 1 114 ? 0.908 22.055 59.420 1.00 44.10 113 ILE A N 1
ATOM 798 C CA . ILE A 1 114 ? 1.760 23.162 59.025 1.00 44.08 113 ILE A CA 1
ATOM 799 C C . ILE A 1 114 ? 3.056 23.085 59.808 1.00 42.85 113 ILE A C 1
ATOM 800 O O . ILE A 1 114 ? 3.043 22.833 60.998 1.00 42.37 113 ILE A O 1
ATOM 805 N N . ASN A 1 115 ? 4.170 23.278 59.121 1.00 42.43 114 ASN A N 1
ATOM 806 C CA . ASN A 1 115 ? 5.487 23.246 59.742 1.00 42.99 114 ASN A CA 1
ATOM 807 C C . ASN A 1 115 ? 6.380 24.261 59.073 1.00 43.24 114 ASN A C 1
ATOM 808 O O . ASN A 1 115 ? 6.008 24.808 58.053 1.00 43.83 114 ASN A O 1
ATOM 813 N N . ASN A 1 116 ? 7.552 24.539 59.647 1.00 43.63 115 ASN A N 1
ATOM 814 C CA . ASN A 1 116 ? 8.505 25.459 58.985 1.00 44.06 115 ASN A CA 1
ATOM 815 C C . ASN A 1 116 ? 9.492 24.693 58.098 1.00 44.27 115 ASN A C 1
ATOM 816 O O . ASN A 1 116 ? 9.699 23.493 58.272 1.00 44.40 115 ASN A O 1
ATOM 821 N N . ASP A 1 117 ? 10.062 25.391 57.125 1.00 44.55 116 ASP A N 1
ATOM 822 C CA . ASP A 1 117 ? 10.976 24.779 56.159 1.00 45.34 116 ASP A CA 1
ATOM 823 C C . ASP A 1 117 ? 12.022 23.866 56.797 1.00 43.47 116 ASP A C 1
ATOM 824 O O . ASP A 1 117 ? 12.165 22.701 56.405 1.00 42.71 116 ASP A O 1
ATOM 829 N N . GLY A 1 118 ? 12.766 24.409 57.756 1.00 42.05 117 GLY A N 1
ATOM 830 C CA . GLY A 1 118 ? 13.860 23.680 58.402 1.00 41.39 117 GLY A CA 1
ATOM 831 C C . GLY A 1 118 ? 13.455 22.318 58.933 1.00 40.60 117 GLY A C 1
ATOM 832 O O . GLY A 1 118 ? 14.194 21.341 58.783 1.00 40.19 117 GLY A O 1
ATOM 833 N N . SER A 1 119 ? 12.274 22.261 59.553 1.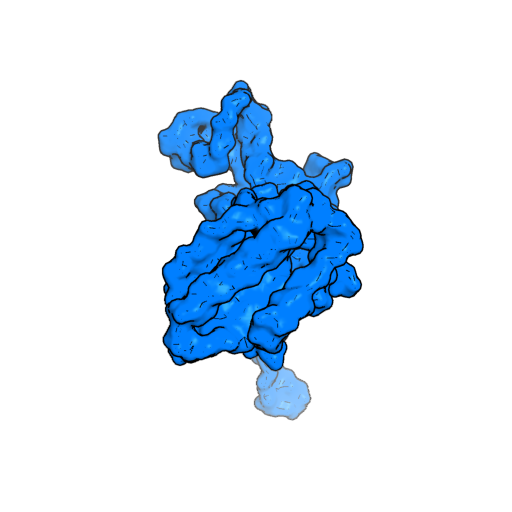00 39.61 118 SER A N 1
ATOM 834 C CA . SER A 1 119 ? 11.744 21.026 60.135 1.00 38.28 118 SER A CA 1
ATOM 835 C C . SER A 1 119 ? 11.466 19.965 59.072 1.00 37.51 118 SER A C 1
ATOM 836 O O . SER A 1 119 ? 11.954 18.840 59.157 1.00 37.36 118 SER A O 1
ATOM 839 N N . LEU A 1 120 ? 10.669 20.334 58.078 1.00 36.74 119 LEU A N 1
ATOM 840 C CA . LEU A 1 120 ? 10.320 19.433 56.991 1.00 35.79 119 LEU A CA 1
ATOM 841 C C . LEU A 1 120 ? 11.550 18.924 56.249 1.00 35.44 119 LEU A C 1
ATOM 842 O O . LEU A 1 120 ? 11.549 17.807 55.742 1.00 35.49 119 LEU A O 1
ATOM 847 N N . PHE A 1 121 ? 12.588 19.753 56.170 1.00 34.96 120 PHE A N 1
ATOM 848 C CA . PHE A 1 121 ? 13.819 19.363 55.497 1.00 34.53 120 PHE A CA 1
ATOM 849 C C . PHE A 1 121 ? 14.526 18.243 56.249 1.00 33.91 120 PHE A C 1
ATOM 850 O O . PHE A 1 121 ? 14.926 17.242 55.661 1.00 33.32 120 PHE A O 1
ATOM 858 N N . ALA A 1 122 ? 14.689 18.420 57.548 1.00 34.13 121 ALA A N 1
ATOM 859 C CA . ALA A 1 122 ? 15.340 17.414 58.368 1.00 34.65 121 ALA A CA 1
ATOM 860 C C . ALA A 1 122 ? 14.525 16.121 58.343 1.00 35.34 121 ALA A C 1
ATOM 861 O O . ALA A 1 122 ? 15.077 15.030 58.162 1.00 35.61 121 ALA A O 1
ATOM 863 N N . TYR A 1 123 ? 13.208 16.255 58.481 1.00 35.60 122 TYR A N 1
ATOM 864 C CA . TYR A 1 123 ? 12.310 15.104 58.478 1.00 36.03 122 TYR A CA 1
ATOM 865 C C . TYR A 1 123 ? 12.437 14.365 57.165 1.00 36.03 122 TYR A C 1
ATOM 866 O O . TYR A 1 123 ? 12.591 13.148 57.140 1.00 35.98 122 TYR A O 1
ATOM 875 N N . GLY A 1 124 ? 12.384 15.113 56.070 1.00 36.34 123 GLY A N 1
ATOM 876 C CA . GLY A 1 124 ? 12.537 14.537 54.744 1.00 36.86 123 GLY A CA 1
ATOM 877 C C . GLY A 1 124 ? 13.801 13.705 54.628 1.00 37.42 123 GLY A C 1
ATOM 878 O O . GLY A 1 124 ? 13.752 12.549 54.211 1.00 36.71 123 GLY A O 1
ATOM 879 N N . GLU A 1 125 ? 14.929 14.289 55.035 1.00 38.30 124 GLU A N 1
ATOM 880 C CA . GLU A 1 125 ? 16.230 13.613 54.958 1.00 39.19 124 GLU A CA 1
ATOM 881 C C . GLU A 1 125 ? 16.343 12.419 55.912 1.00 39.11 124 GLU A C 1
ATOM 882 O O . GLU A 1 125 ? 17.124 11.502 55.671 1.00 39.25 124 GLU A O 1
ATOM 888 N N . ALA A 1 126 ? 15.581 12.449 56.998 1.00 39.33 125 ALA A N 1
ATOM 889 C CA . ALA A 1 126 ? 15.648 11.397 58.016 1.00 39.31 125 ALA A CA 1
ATOM 890 C C . ALA A 1 126 ? 14.960 10.122 57.565 1.00 39.82 125 ALA A C 1
ATOM 891 O O . ALA A 1 126 ? 15.367 9.019 57.935 1.00 39.68 125 ALA A O 1
ATOM 893 N N . LEU A 1 127 ? 13.912 10.275 56.766 1.00 40.73 126 LEU A N 1
ATOM 894 C CA . LEU A 1 127 ? 13.078 9.145 56.376 1.00 41.09 126 LEU A CA 1
ATOM 895 C C . LEU A 1 127 ? 13.125 8.868 54.869 1.00 41.91 126 LEU A C 1
ATOM 896 O O . LEU A 1 127 ? 12.817 7.769 54.433 1.00 41.93 126 LEU A O 1
ATOM 901 N N . THR A 1 128 ? 13.553 9.857 54.089 1.00 43.21 127 THR A N 1
ATOM 902 C CA . THR A 1 128 ? 13.586 9.737 52.627 1.00 44.05 127 THR A CA 1
ATOM 903 C C . THR A 1 128 ? 14.979 9.906 52.030 1.00 44.31 127 THR A C 1
ATOM 904 O O . THR A 1 128 ? 15.324 9.250 51.051 1.00 44.88 127 THR A O 1
ATOM 908 N N . GLY A 1 129 ? 15.762 10.812 52.605 1.00 44.55 128 GLY A N 1
ATOM 909 C CA . GLY A 1 129 ? 17.049 11.186 52.042 1.00 44.34 128 GLY A CA 1
ATOM 910 C C . GLY A 1 129 ? 18.237 10.397 52.539 1.00 44.11 128 GLY A C 1
ATOM 911 O O . GLY A 1 129 ? 18.254 9.163 52.473 1.00 44.84 128 GLY A O 1
ATOM 912 N N . VAL A 1 130 ? 19.219 11.118 53.073 1.00 43.04 129 VAL A N 1
ATOM 913 C CA . VAL A 1 130 ? 20.508 10.541 53.419 1.00 42.09 129 VAL A CA 1
ATOM 914 C C . VAL A 1 130 ? 20.513 9.552 54.588 1.00 41.80 129 VAL A C 1
ATOM 915 O O . VAL A 1 130 ? 21.201 8.545 54.527 1.00 41.53 129 VAL A O 1
ATOM 919 N N . LEU A 1 131 ? 19.759 9.823 55.642 1.00 41.77 130 LEU A N 1
ATOM 920 C CA . LEU A 1 131 ? 19.877 8.986 56.848 1.00 42.36 130 LEU A CA 1
ATOM 921 C C . LEU A 1 131 ? 19.689 7.486 56.549 1.00 44.08 130 LEU A C 1
ATOM 922 O O . LEU A 1 131 ? 20.473 6.662 57.021 1.00 44.38 130 LEU A O 1
ATOM 927 N N . PRO A 1 132 ? 18.659 7.130 55.758 1.00 45.42 131 PRO A N 1
ATOM 928 C CA . PRO A 1 132 ? 18.525 5.725 55.386 1.00 46.25 131 PRO A CA 1
ATOM 929 C C . PRO A 1 132 ? 19.694 5.216 54.523 1.00 47.19 131 PRO A C 1
ATOM 930 O O . PRO A 1 132 ? 20.183 4.114 54.752 1.00 47.48 131 PRO A O 1
ATOM 934 N N . GLU A 1 133 ? 20.142 6.014 53.555 1.00 48.23 132 GLU A N 1
ATOM 935 C CA . GLU A 1 133 ? 21.298 5.626 52.732 1.00 50.08 132 GLU A CA 1
ATOM 936 C C . GLU A 1 133 ? 22.504 5.323 53.634 1.00 48.95 132 GLU A C 1
ATOM 937 O O . GLU A 1 133 ? 23.117 4.276 53.517 1.00 49.96 132 GLU A O 1
ATOM 943 N N . ILE A 1 134 ? 22.802 6.236 54.557 1.00 47.28 133 ILE A N 1
ATOM 944 C CA . ILE A 1 134 ? 23.947 6.091 55.459 1.00 45.85 133 ILE A CA 1
ATOM 945 C C . ILE A 1 134 ? 23.868 4.805 56.265 1.00 45.29 133 ILE A C 1
ATOM 946 O O . ILE A 1 134 ? 24.836 4.053 56.352 1.00 43.80 133 ILE A O 1
ATOM 951 N N . ASN A 1 135 ? 22.711 4.564 56.869 1.00 46.15 134 ASN A N 1
ATOM 952 C CA . ASN A 1 135 ? 22.532 3.403 57.738 1.00 46.69 134 ASN A CA 1
ATOM 953 C C . ASN A 1 135 ? 22.668 2.073 57.016 1.00 48.43 134 ASN A C 1
ATOM 954 O O . ASN A 1 135 ? 23.218 1.120 57.576 1.00 48.71 134 ASN A O 1
ATOM 959 N N . ARG A 1 136 ? 22.186 1.989 55.780 1.00 50.28 135 ARG A N 1
ATOM 960 C CA . ARG A 1 136 ? 22.318 0.735 55.038 1.00 52.35 135 ARG A CA 1
ATOM 961 C C . ARG A 1 136 ? 23.775 0.579 54.652 1.00 51.92 135 ARG A C 1
ATOM 962 O O . ARG A 1 136 ? 24.348 -0.500 54.775 1.00 51.48 135 ARG A O 1
ATOM 970 N N . ARG A 1 137 ? 24.380 1.690 54.234 1.00 51.92 136 ARG A N 1
ATOM 971 C CA . ARG A 1 137 ? 25.761 1.697 53.786 1.00 52.09 136 ARG A CA 1
ATOM 972 C C . ARG A 1 137 ? 26.680 1.263 54.923 1.00 51.16 136 ARG A C 1
ATOM 973 O O . ARG A 1 137 ? 27.752 0.726 54.689 1.00 50.73 136 ARG A O 1
ATOM 981 N N . LEU A 1 138 ? 26.233 1.480 56.155 1.00 51.03 137 LEU A N 1
ATOM 982 C CA . LEU A 1 138 ? 26.933 0.972 57.319 1.00 50.69 137 LEU A CA 1
ATOM 983 C C . LEU A 1 138 ? 26.743 -0.533 57.395 1.00 51.76 137 LEU A C 1
ATOM 984 O O . LEU A 1 138 ? 27.716 -1.274 57.363 1.00 52.30 137 LEU A O 1
ATOM 989 N N . ARG A 1 139 ? 25.490 -0.989 57.477 1.00 52.98 138 ARG A N 1
ATOM 990 C CA . ARG A 1 139 ? 25.211 -2.442 57.519 1.00 54.04 138 ARG A CA 1
ATOM 991 C C . ARG A 1 139 ? 25.915 -3.156 56.375 1.00 54.21 138 ARG A C 1
ATOM 992 O O . ARG A 1 139 ? 26.566 -4.172 56.577 1.00 53.99 138 ARG A O 1
ATOM 1000 N N . GLU A 1 140 ? 25.771 -2.615 55.171 1.00 55.12 139 GLU A N 1
ATOM 1001 C CA . GLU A 1 140 ? 26.443 -3.158 53.992 1.00 55.75 139 GLU A CA 1
ATOM 1002 C C . GLU A 1 140 ? 27.951 -3.263 54.244 1.00 55.31 139 GLU A C 1
ATOM 1003 O O . GLU A 1 140 ? 28.574 -4.250 53.874 1.00 56.07 139 GLU A O 1
ATOM 1009 N N . ALA A 1 141 ? 28.524 -2.250 54.901 1.00 54.55 140 ALA A N 1
ATOM 1010 C CA . ALA A 1 141 ? 29.959 -2.249 55.238 1.00 53.35 140 ALA A CA 1
ATOM 1011 C C . ALA A 1 141 ? 30.273 -3.179 56.425 1.00 53.18 140 ALA A C 1
ATOM 1012 O O . ALA A 1 141 ? 31.418 -3.289 56.848 1.00 53.66 140 ALA A O 1
ATOM 1014 N N . GLY A 1 142 ? 29.249 -3.829 56.965 1.00 52.76 141 GLY A N 1
ATOM 1015 C CA . GLY A 1 142 ? 29.427 -4.764 58.065 1.00 52.47 141 GLY A CA 1
ATOM 1016 C C . GLY A 1 142 ? 29.517 -4.128 59.445 1.00 52.48 141 GLY A C 1
ATOM 1017 O O . GLY A 1 142 ? 29.984 -4.764 60.382 1.00 52.22 141 GLY A O 1
ATOM 1018 N N . SER A 1 143 ? 29.055 -2.883 59.582 1.00 53.00 142 SER A N 1
ATOM 1019 C CA . SER A 1 143 ? 29.081 -2.203 60.891 1.00 53.69 142 SER A CA 1
ATOM 1020 C C . SER A 1 143 ? 27.784 -2.430 61.647 1.00 54.30 142 SER A C 1
ATOM 1021 O O . SER A 1 143 ? 26.704 -2.493 61.056 1.00 54.67 142 SER A O 1
ATOM 1024 N N . THR A 1 144 ? 27.895 -2.537 62.960 1.00 54.55 143 THR A N 1
ATOM 1025 C CA . THR A 1 144 ? 26.742 -2.743 63.796 1.00 55.44 143 THR A CA 1
ATOM 1026 C C . THR A 1 144 ? 26.099 -1.413 64.176 1.00 55.27 143 THR A C 1
ATOM 1027 O O . THR A 1 144 ? 24.977 -1.391 64.688 1.00 56.24 143 THR A O 1
ATOM 1031 N N . LYS A 1 145 ? 26.793 -0.305 63.909 1.00 54.10 144 LYS A N 1
ATOM 1032 C CA . LYS A 1 145 ? 26.302 1.019 64.321 1.00 52.85 144 LYS A CA 1
ATOM 1033 C C . LYS A 1 145 ? 25.230 1.582 63.377 1.00 51.08 144 LYS A C 1
ATOM 1034 O O . LYS A 1 145 ? 25.372 1.522 62.159 1.00 51.12 144 LYS A O 1
ATOM 1040 N N . ARG A 1 146 ? 24.157 2.118 63.962 1.00 49.07 145 ARG A N 1
ATOM 1041 C CA . ARG A 1 146 ? 23.083 2.758 63.202 1.00 47.80 145 ARG A CA 1
ATOM 1042 C C . ARG A 1 146 ? 22.747 4.116 63.836 1.00 46.67 145 ARG A C 1
ATOM 1043 O O . ARG A 1 146 ? 22.610 4.220 65.049 1.00 46.87 145 ARG A O 1
ATOM 1045 N N . TYR A 1 147 ? 22.630 5.153 63.008 1.00 45.66 146 TYR A N 1
ATOM 1046 C CA . TYR A 1 147 ? 22.344 6.515 63.495 1.00 44.49 146 TYR A CA 1
ATOM 1047 C C . TYR A 1 147 ? 20.859 6.858 63.396 1.00 43.17 146 TYR A C 1
ATOM 1048 O O . TYR A 1 147 ? 20.244 6.687 62.339 1.00 43.26 146 TYR A O 1
ATOM 1057 N N . LYS A 1 148 ? 20.296 7.349 64.503 1.00 41.40 147 LYS A N 1
ATOM 1058 C CA . LYS A 1 148 ? 18.873 7.674 64.582 1.00 40.27 147 LYS A CA 1
ATOM 1059 C C . LYS A 1 148 ? 18.602 9.182 64.740 1.00 38.79 147 LYS A C 1
ATOM 1060 O O . LYS A 1 148 ? 17.469 9.629 64.552 1.00 38.56 147 LYS A O 1
ATOM 1066 N N . ASN A 1 149 ? 19.628 9.949 65.110 1.00 37.63 148 ASN A N 1
ATOM 1067 C CA . ASN A 1 149 ? 19.481 11.394 65.330 1.00 37.17 148 ASN A CA 1
ATOM 1068 C C . ASN A 1 149 ? 20.086 12.214 64.179 1.00 37.02 148 ASN A C 1
ATOM 1069 O O . ASN A 1 149 ? 21.248 12.017 63.812 1.00 37.92 148 ASN A O 1
ATOM 1074 N N . LEU A 1 150 ? 19.290 13.140 63.623 1.00 35.98 149 LEU A N 1
ATOM 1075 C CA . LEU A 1 150 ? 19.708 13.950 62.469 1.00 34.39 149 LEU A CA 1
ATOM 1076 C C . LEU A 1 150 ? 19.494 15.442 62.685 1.00 33.98 149 LEU A C 1
ATOM 1077 O O . LEU A 1 150 ? 18.440 15.865 63.130 1.00 33.26 149 LEU A O 1
ATOM 1082 N N . LEU A 1 151 ? 20.505 16.227 62.330 1.00 34.54 150 LEU A N 1
ATOM 1083 C CA . LEU A 1 151 ? 20.423 17.681 62.350 1.00 34.52 150 LEU A CA 1
ATOM 1084 C C . LEU A 1 151 ? 20.577 18.172 60.917 1.00 35.79 150 LEU A C 1
ATOM 1085 O O . LEU A 1 151 ? 21.661 18.115 60.349 1.00 36.15 150 LEU A O 1
ATOM 1090 N N . GLY A 1 152 ? 19.476 18.604 60.318 1.00 36.86 151 GLY A N 1
ATOM 1091 C CA . GLY A 1 152 ? 19.496 19.090 58.945 1.00 36.85 151 GLY A CA 1
ATOM 1092 C C . GLY A 1 152 ? 19.514 20.593 58.921 1.00 36.45 151 GLY A C 1
ATOM 1093 O O . GLY A 1 152 ? 18.763 21.226 59.637 1.00 36.18 151 GLY A O 1
ATOM 1094 N N . VAL A 1 153 ? 20.381 21.164 58.100 1.00 37.18 152 VAL A N 1
ATOM 1095 C CA . VAL A 1 153 ? 20.499 22.620 58.005 1.00 37.86 152 VAL A CA 1
ATOM 1096 C C . VAL A 1 153 ? 20.531 23.079 56.547 1.00 39.30 152 VAL A C 1
ATOM 1097 O O . VAL A 1 153 ? 21.197 22.478 55.706 1.00 39.86 152 VAL A O 1
ATOM 1101 N N . THR A 1 154 ? 19.774 24.123 56.251 1.00 40.74 153 THR A N 1
ATOM 1102 C CA . THR A 1 154 ? 19.722 24.664 54.913 1.00 42.41 153 THR A CA 1
ATOM 1103 C C . THR A 1 154 ? 20.578 25.921 54.845 1.00 42.82 153 THR A C 1
ATOM 1104 O O . THR A 1 154 ? 20.351 26.880 55.584 1.00 43.17 153 THR A O 1
ATOM 1108 N N . LEU A 1 155 ? 21.596 25.891 53.999 1.00 43.19 154 LEU A N 1
ATOM 1109 C CA . LEU A 1 155 ? 22.422 27.061 53.766 1.00 43.49 154 LEU A CA 1
ATOM 1110 C C . LEU A 1 155 ? 21.845 27.798 52.578 1.00 44.85 154 LEU A C 1
ATOM 1111 O O . LEU A 1 155 ? 21.880 27.291 51.448 1.00 45.67 154 LEU A O 1
ATOM 1116 N N . GLY A 1 156 ? 21.275 28.975 52.830 1.00 45.42 155 GLY A N 1
ATOM 1117 C CA . GLY A 1 156 ? 20.663 29.771 51.766 1.00 45.58 155 GLY A CA 1
ATOM 1118 C C . GLY A 1 156 ? 20.345 31.185 52.204 1.00 45.46 155 GLY A C 1
ATOM 1119 O O . GLY A 1 156 ? 21.172 31.851 52.842 1.00 44.88 155 GLY A O 1
ATOM 1120 N N . THR A 1 157 ? 19.151 31.656 51.840 1.00 45.72 156 THR A N 1
ATOM 1121 C CA . THR A 1 157 ? 18.694 32.983 52.242 1.00 45.63 156 THR A CA 1
ATOM 1122 C C . THR A 1 157 ? 18.968 33.182 53.727 1.00 44.92 156 THR A C 1
ATOM 1123 O O . THR A 1 157 ? 19.300 34.276 54.168 1.00 45.01 156 THR A O 1
ATOM 1127 N N . GLY A 1 158 ? 18.836 32.104 54.489 1.00 44.38 157 GLY A N 1
ATOM 1128 C CA . GLY A 1 158 ? 19.169 32.115 55.895 1.00 43.72 157 GLY A CA 1
ATOM 1129 C C . GLY A 1 158 ? 19.970 30.886 56.285 1.00 42.91 157 GLY A C 1
ATOM 1130 O O . GLY A 1 158 ? 20.539 30.199 55.438 1.00 42.34 157 GLY A O 1
ATOM 1131 N N . PHE A 1 159 ? 20.025 30.626 57.580 1.00 42.58 158 PHE A N 1
ATOM 1132 C CA . PHE A 1 159 ? 20.707 29.468 58.109 1.00 42.09 158 PHE A CA 1
ATOM 1133 C C . PHE A 1 159 ? 19.667 28.681 58.880 1.00 42.24 158 PHE A C 1
ATOM 1134 O O . PHE A 1 159 ? 19.646 28.674 60.110 1.00 43.05 158 PHE A O 1
ATOM 1142 N N . GLY A 1 160 ? 18.742 28.088 58.135 1.00 42.00 159 GLY A N 1
ATOM 1143 C CA . GLY A 1 160 ? 17.652 27.328 58.719 1.00 41.62 159 GLY A CA 1
ATOM 1144 C C . GLY A 1 160 ? 18.110 25.962 59.144 1.00 41.14 159 GLY A C 1
ATOM 1145 O O . GLY A 1 160 ? 19.160 25.499 58.718 1.00 41.24 159 GLY A O 1
ATOM 1146 N N . ALA A 1 161 ? 17.317 25.309 59.987 1.00 40.87 160 ALA A N 1
ATOM 1147 C CA . ALA A 1 161 ? 17.674 23.993 60.494 1.00 40.04 160 ALA A CA 1
ATOM 1148 C C . ALA A 1 161 ? 16.501 23.284 61.150 1.00 39.23 160 ALA A C 1
ATOM 1149 O O . ALA A 1 161 ? 15.540 23.916 61.582 1.00 39.63 160 ALA A O 1
ATOM 1151 N N . GLY A 1 162 ? 16.599 21.960 61.219 1.00 38.29 161 GLY A N 1
ATOM 1152 C CA . GLY A 1 162 ? 15.591 21.121 61.872 1.00 37.21 161 GLY A CA 1
ATOM 1153 C C . GLY A 1 162 ? 16.276 19.946 62.543 1.00 35.78 161 GLY A C 1
ATOM 1154 O O . GLY A 1 162 ? 17.367 19.548 62.129 1.00 35.83 161 GLY A O 1
ATOM 1155 N N . VAL A 1 163 ? 15.653 19.396 63.584 1.00 33.62 162 VAL A N 1
ATOM 1156 C CA . VAL A 1 163 ? 16.247 18.280 64.312 1.00 32.40 162 VAL A CA 1
ATOM 1157 C C . VAL A 1 163 ? 15.269 17.139 64.483 1.00 32.71 162 VAL A C 1
ATOM 1158 O O . VAL A 1 163 ? 14.154 17.334 64.975 1.00 33.85 162 VAL A O 1
ATOM 1162 N N . VAL A 1 164 ? 15.706 15.938 64.095 1.00 32.06 163 VAL A N 1
ATOM 1163 C CA . VAL A 1 164 ? 14.895 14.725 64.211 1.00 31.49 163 VAL A CA 1
ATOM 1164 C C . VAL A 1 164 ? 15.562 13.736 65.156 1.00 31.68 163 VAL A C 1
ATOM 1165 O O . VAL A 1 164 ? 16.716 13.396 64.975 1.00 31.11 163 VAL A O 1
ATOM 1169 N N . ILE A 1 165 ? 14.833 13.296 66.180 1.00 32.99 164 ILE A N 1
ATOM 1170 C CA . ILE A 1 165 ? 15.351 12.294 67.126 1.00 34.28 164 ILE A CA 1
ATOM 1171 C C . ILE A 1 165 ? 14.618 10.966 66.929 1.00 35.89 164 ILE A C 1
ATOM 1172 O O . ILE A 1 165 ? 13.445 10.821 67.290 1.00 35.24 164 ILE A O 1
ATOM 1177 N N . ASP A 1 166 ? 15.315 10.007 66.334 1.00 37.84 165 ASP A N 1
ATOM 1178 C CA . ASP A 1 166 ? 14.734 8.708 66.031 1.00 39.38 165 ASP A CA 1
ATOM 1179 C C . ASP A 1 166 ? 13.268 8.837 65.578 1.00 39.22 165 ASP A C 1
ATOM 1180 O O . ASP A 1 166 ? 12.362 8.286 66.202 1.00 37.87 165 ASP A O 1
ATOM 1185 N N . GLY A 1 167 ? 13.056 9.607 64.509 1.00 40.24 166 GLY A N 1
ATOM 1186 C CA . GLY A 1 167 ? 11.730 9.751 63.897 1.00 40.62 166 GLY A CA 1
ATOM 1187 C C . GLY A 1 167 ? 10.869 10.867 64.453 1.00 40.84 166 GLY A C 1
ATOM 1188 O O . GLY A 1 167 ? 9.920 11.294 63.800 1.00 40.15 166 GLY A O 1
ATOM 1189 N N . GLU A 1 168 ? 11.175 11.321 65.668 1.00 42.14 167 GLU A N 1
ATOM 1190 C CA . GLU A 1 168 ? 10.386 12.379 66.315 1.00 43.65 167 GLU A CA 1
ATOM 1191 C C . GLU A 1 168 ? 10.984 13.744 66.067 1.00 43.68 167 GLU A C 1
ATOM 1192 O O . GLU A 1 168 ? 12.069 14.055 66.546 1.00 44.38 167 GLU A O 1
ATOM 1198 N N . LEU A 1 169 ? 10.260 14.559 65.318 1.00 43.68 168 LEU A N 1
ATOM 1199 C CA . LEU A 1 169 ? 10.673 15.915 65.023 1.00 43.93 168 LEU A CA 1
ATOM 1200 C C . LEU A 1 169 ? 10.783 16.692 66.327 1.00 43.88 168 LEU A C 1
ATOM 1201 O O . LEU A 1 169 ? 9.846 16.701 67.121 1.00 44.76 168 LEU A O 1
ATOM 1206 N N . LEU A 1 170 ? 11.932 17.315 66.572 1.00 43.22 169 LEU A N 1
ATOM 1207 C CA . LEU A 1 170 ? 12.124 18.064 67.815 1.00 42.92 169 LEU A CA 1
ATOM 1208 C C . LEU A 1 170 ? 11.462 19.445 67.706 1.00 43.52 169 LEU A C 1
ATOM 1209 O O . LEU A 1 170 ? 12.089 20.426 67.291 1.00 43.64 169 LEU A O 1
ATOM 1214 N N . ARG A 1 171 ? 10.195 19.506 68.115 1.00 43.82 170 ARG A N 1
ATOM 1215 C CA . ARG A 1 171 ? 9.370 20.714 67.977 1.00 43.64 170 ARG A CA 1
ATOM 1216 C C . ARG A 1 171 ? 9.773 21.839 68.917 1.00 41.13 170 ARG A C 1
ATOM 1217 O O . ARG A 1 171 ? 9.813 23.004 68.522 1.00 40.84 170 ARG A O 1
ATOM 1225 N N . GLY A 1 172 ? 10.014 21.494 70.173 1.00 38.67 171 GLY A N 1
ATOM 1226 C CA . GLY A 1 172 ? 10.348 22.486 71.175 1.00 37.18 171 GLY A CA 1
ATOM 1227 C C . GLY A 1 172 ? 9.092 23.006 71.814 1.00 35.77 171 GLY A C 1
ATOM 1228 O O . GLY A 1 172 ? 8.033 22.981 71.210 1.00 35.68 171 GLY A O 1
ATOM 1229 N N . ASP A 1 173 ? 9.217 23.498 73.036 1.00 34.82 172 ASP A N 1
ATOM 1230 C CA . ASP A 1 173 ? 8.063 23.951 73.802 1.00 34.70 172 ASP A CA 1
ATOM 1231 C C . ASP A 1 173 ? 7.516 25.296 73.350 1.00 34.76 172 ASP A C 1
ATOM 1232 O O . ASP A 1 173 ? 6.447 25.709 73.788 1.00 35.08 172 ASP A O 1
ATOM 1237 N N . ASN A 1 174 ? 8.249 25.983 72.488 1.00 34.76 173 ASN A N 1
ATOM 1238 C CA . ASN A 1 174 ? 7.785 27.247 71.926 1.00 34.64 173 ASN A CA 1
ATOM 1239 C C . ASN A 1 174 ? 7.739 27.168 70.403 1.00 34.73 173 ASN A C 1
ATOM 1240 O O . ASN A 1 174 ? 7.803 28.182 69.717 1.00 34.10 173 ASN A O 1
ATOM 1245 N N . ALA A 1 175 ? 7.606 25.946 69.884 1.00 35.52 174 ALA A N 1
ATOM 1246 C CA . ALA A 1 175 ? 7.644 25.712 68.447 1.00 36.22 174 ALA A CA 1
ATOM 1247 C C . ALA A 1 175 ? 8.899 26.339 67.869 1.00 36.69 174 ALA A C 1
ATOM 1248 O O . ALA A 1 175 ? 8.872 26.898 66.773 1.00 36.73 174 ALA A O 1
ATOM 1250 N N . ALA A 1 176 ? 9.996 26.250 68.622 1.00 37.25 175 ALA A N 1
ATOM 1251 C CA . ALA A 1 176 ? 11.260 26.853 68.227 1.00 38.28 175 ALA A CA 1
ATOM 1252 C C . ALA A 1 176 ? 12.421 25.893 68.431 1.00 39.07 175 ALA A C 1
ATOM 1253 O O . ALA A 1 176 ? 13.559 26.313 68.652 1.00 40.39 175 ALA A O 1
ATOM 1255 N N . GLY A 1 177 ? 12.141 24.606 68.359 1.00 39.27 176 GLY A N 1
ATOM 1256 C CA . GLY A 1 177 ? 13.177 23.618 68.515 1.00 40.08 176 GLY A CA 1
ATOM 1257 C C . GLY A 1 177 ? 14.109 23.615 67.321 1.00 40.86 176 GLY A C 1
ATOM 1258 O O . GLY A 1 177 ? 13.713 23.993 66.216 1.00 41.13 176 GLY A O 1
ATOM 1259 N N . GLY A 1 178 ? 15.364 23.242 67.565 1.00 41.35 177 GLY A N 1
ATOM 1260 C CA . GLY A 1 178 ? 16.351 23.086 66.509 1.00 41.71 177 GLY A CA 1
ATOM 1261 C C . GLY A 1 178 ? 16.820 24.352 65.811 1.00 42.36 177 GLY A C 1
ATOM 1262 O O . GLY A 1 178 ? 17.342 24.278 64.712 1.00 43.06 177 GLY A O 1
ATOM 1263 N N . TYR A 1 179 ? 16.626 25.516 66.425 1.00 43.15 178 TYR A N 1
ATOM 1264 C CA . TYR A 1 179 ? 17.143 26.761 65.838 1.00 44.27 178 TYR A CA 1
ATOM 1265 C C . TYR A 1 179 ? 18.667 26.790 65.960 1.00 44.25 178 TYR A C 1
ATOM 1266 O O . TYR A 1 179 ? 19.204 26.462 67.012 1.00 44.66 178 TYR A O 1
ATOM 1275 N N . VAL A 1 180 ? 19.361 27.148 64.878 1.00 43.88 179 VAL A N 1
ATOM 1276 C CA . VAL A 1 180 ? 20.822 27.340 64.938 1.00 43.55 179 VAL A CA 1
ATOM 1277 C C . VAL A 1 180 ? 21.230 28.696 64.407 1.00 43.86 179 VAL A C 1
ATOM 1278 O O . VAL A 1 180 ? 22.384 29.087 64.539 1.00 44.38 179 VAL A O 1
ATOM 1282 N N . TRP A 1 181 ? 20.283 29.417 63.814 1.00 44.04 180 TRP A N 1
ATOM 1283 C CA . TRP A 1 181 ? 20.574 30.705 63.176 1.00 44.11 180 TRP A CA 1
ATOM 1284 C C . TRP A 1 181 ? 20.950 31.795 64.156 1.00 43.39 180 TRP A C 1
ATOM 1285 O O . TRP A 1 181 ? 21.674 32.717 63.806 1.00 42.96 180 TRP A O 1
ATOM 1296 N N . CYS A 1 182 ? 20.456 31.700 65.378 1.00 43.56 181 CYS A N 1
ATOM 1297 C CA . CYS A 1 182 ? 20.673 32.755 66.353 1.00 44.15 181 CYS A CA 1
ATOM 1298 C C . CYS A 1 182 ? 21.753 32.426 67.373 1.00 44.22 181 CYS A C 1
ATOM 1299 O O . CYS A 1 182 ? 21.855 33.091 68.397 1.00 44.92 181 CYS A O 1
ATOM 1302 N N . LEU A 1 183 ? 22.554 31.399 67.109 1.00 44.01 182 LEU A N 1
ATOM 1303 C CA . LEU A 1 183 ? 23.674 31.086 67.996 1.00 44.00 182 LEU A CA 1
ATOM 1304 C C . LEU A 1 183 ? 24.692 32.209 67.875 1.00 45.16 182 LEU A C 1
ATOM 1305 O O . LEU A 1 183 ? 24.664 32.982 66.900 1.00 45.08 182 LEU A O 1
ATOM 1310 N N . ARG A 1 184 ? 25.583 32.311 68.858 1.00 46.42 183 ARG A N 1
ATOM 1311 C CA . ARG A 1 184 ? 26.586 33.382 68.871 1.00 47.51 183 ARG A CA 1
ATOM 1312 C C . ARG A 1 184 ? 27.594 33.179 67.729 1.00 47.58 183 ARG A C 1
ATOM 1313 O O . ARG A 1 184 ? 28.006 32.062 67.451 1.00 47.67 183 ARG A O 1
ATOM 1317 N N . ASN A 1 185 ? 27.936 34.268 67.044 1.00 48.07 184 ASN A N 1
ATOM 1318 C CA . ASN A 1 185 ? 28.889 34.240 65.932 1.00 48.19 184 ASN A CA 1
ATOM 1319 C C . ASN A 1 185 ? 30.309 34.197 66.478 1.00 49.71 184 ASN A C 1
ATOM 1320 O O . ASN A 1 185 ? 30.654 34.962 67.368 1.00 50.09 184 ASN A O 1
ATOM 1325 N N . LYS A 1 186 ? 31.129 33.299 65.942 1.00 51.53 185 LYS A N 1
ATOM 1326 C CA . LYS A 1 186 ? 32.499 33.096 66.444 1.00 53.16 185 LYS A CA 1
ATOM 1327 C C . LYS A 1 186 ? 33.410 34.321 66.225 1.00 54.73 185 LYS A C 1
ATOM 1328 O O . LYS A 1 186 ? 34.049 34.798 67.162 1.00 54.36 185 LYS A O 1
ATOM 1334 N N . LYS A 1 187 ? 33.469 34.810 64.983 1.00 56.90 186 LYS A N 1
ATOM 1335 C CA . LYS A 1 187 ? 34.333 35.955 64.629 1.00 58.60 186 LYS A CA 1
ATOM 1336 C C . LYS A 1 187 ? 33.646 37.319 64.776 1.00 58.79 186 LYS A C 1
ATOM 1337 O O . LYS A 1 187 ? 34.219 38.344 64.407 1.00 59.40 186 LYS A O 1
ATOM 1343 N N . TYR A 1 188 ? 32.416 37.328 65.278 1.00 58.86 187 TYR A N 1
ATOM 1344 C CA . TYR A 1 188 ? 31.669 38.576 65.462 1.00 58.82 187 TYR A CA 1
ATOM 1345 C C . TYR A 1 188 ? 30.757 38.463 66.683 1.00 57.53 187 TYR A C 1
ATOM 1346 O O . TYR A 1 188 ? 29.554 38.634 66.571 1.00 57.24 187 TYR A O 1
ATOM 1355 N N . PRO A 1 189 ? 31.349 38.215 67.865 1.00 56.91 188 PRO A N 1
ATOM 1356 C CA . PRO A 1 189 ? 30.649 37.939 69.140 1.00 56.55 188 PRO A CA 1
ATOM 1357 C C . PRO A 1 189 ? 29.364 38.749 69.403 1.00 55.69 188 PRO A C 1
ATOM 1358 O O . PRO A 1 189 ? 28.453 38.254 70.077 1.00 55.54 188 PRO A O 1
ATOM 1362 N N . GLU A 1 190 ? 29.306 39.980 68.898 1.00 54.52 189 GLU A N 1
ATOM 1363 C CA . GLU A 1 190 ? 28.142 40.836 69.104 1.00 53.54 189 GLU A CA 1
ATOM 1364 C C . GLU A 1 190 ? 26.962 40.490 68.156 1.00 52.97 189 GLU A C 1
ATOM 1365 O O . GLU A 1 190 ? 25.846 40.955 68.364 1.00 53.07 189 GLU A O 1
ATOM 1367 N N . TYR A 1 191 ? 27.213 39.656 67.144 1.00 52.72 190 TYR A N 1
ATOM 1368 C CA . TYR A 1 191 ? 26.165 39.259 66.169 1.00 52.63 190 TYR A CA 1
ATOM 1369 C C . TYR A 1 191 ? 25.849 37.740 66.186 1.00 50.70 190 TYR A C 1
ATOM 1370 O O . TYR A 1 191 ? 26.516 36.963 66.862 1.00 51.02 190 TYR A O 1
ATOM 1379 N N . ILE A 1 192 ? 24.823 37.345 65.433 1.00 48.25 191 ILE A N 1
ATOM 1380 C CA . ILE A 1 192 ? 24.424 35.939 65.331 1.00 46.78 191 ILE A CA 1
ATOM 1381 C C . ILE A 1 192 ? 25.145 35.269 64.173 1.00 46.27 191 ILE A C 1
ATOM 1382 O O . ILE A 1 192 ? 25.669 35.950 63.292 1.00 46.56 191 ILE A O 1
ATOM 1387 N N . VAL A 1 193 ? 25.150 33.936 64.154 1.00 45.09 192 VAL A N 1
ATOM 1388 C CA . VAL A 1 193 ? 25.880 33.195 63.109 1.00 45.17 192 VAL A CA 1
ATOM 1389 C C . VAL A 1 193 ? 25.305 33.363 61.702 1.00 45.48 192 VAL A C 1
ATOM 1390 O O . VAL A 1 193 ? 26.042 33.275 60.726 1.00 46.19 192 VAL A O 1
ATOM 1394 N N . GLU A 1 194 ? 23.998 33.594 61.589 1.00 45.42 193 GLU A N 1
ATOM 1395 C CA . GLU A 1 194 ? 23.369 33.737 60.268 1.00 45.47 193 GLU A CA 1
ATOM 1396 C C . GLU A 1 194 ? 23.995 34.879 59.498 1.00 46.07 193 GLU A C 1
ATOM 1397 O O . GLU A 1 194 ? 24.006 34.879 58.271 1.00 45.99 193 GLU A O 1
ATOM 1403 N N . GLU A 1 195 ? 24.546 35.839 60.231 1.00 47.32 194 GLU A N 1
ATOM 1404 C CA . GLU A 1 195 ? 25.156 37.017 59.634 1.00 48.41 194 GLU A CA 1
ATOM 1405 C C . GLU A 1 195 ? 26.412 36.658 58.851 1.00 47.83 194 GLU A C 1
ATOM 1406 O O . GLU A 1 195 ? 26.836 37.410 57.978 1.00 47.53 194 GLU A O 1
ATOM 1412 N N . SER A 1 196 ? 27.020 35.521 59.192 1.00 47.80 195 SER A N 1
ATOM 1413 C CA . SER A 1 196 ? 28.206 35.036 58.491 1.00 47.36 195 SER A CA 1
ATOM 1414 C C . SER A 1 196 ? 27.930 33.703 57.765 1.00 45.70 195 SER A C 1
ATOM 1415 O O . SER A 1 196 ? 28.823 33.136 57.139 1.00 45.71 195 SER A O 1
ATOM 1418 N N . VAL A 1 197 ? 26.687 33.228 57.842 1.00 44.41 196 VAL A N 1
ATOM 1419 C CA . VAL A 1 197 ? 26.277 31.983 57.179 1.00 43.58 196 VAL A CA 1
ATOM 1420 C C . VAL A 1 197 ? 24.968 32.212 56.420 1.00 42.91 196 VAL A C 1
ATOM 1421 O O . VAL A 1 197 ? 23.883 31.937 56.926 1.00 41.82 196 VAL A O 1
ATOM 1425 N N . SER A 1 198 ? 25.094 32.711 55.196 1.00 42.98 197 SER A N 1
ATOM 1426 C CA . SER A 1 198 ? 23.949 33.053 54.371 1.00 43.11 197 SER A CA 1
ATOM 1427 C C . SER A 1 198 ? 24.435 33.612 53.049 1.00 43.52 197 SER A C 1
ATOM 1428 O O . SER A 1 198 ? 25.628 33.857 52.877 1.00 44.26 197 SER A O 1
ATOM 1431 N N . ILE A 1 199 ? 23.511 33.848 52.124 1.00 43.71 198 ILE A N 1
ATOM 1432 C CA . ILE A 1 199 ? 23.864 34.441 50.834 1.00 44.21 198 ILE A CA 1
ATOM 1433 C C . ILE A 1 199 ? 24.527 35.823 51.033 1.00 45.51 198 ILE A C 1
ATOM 1434 O O . ILE A 1 199 ? 25.431 36.207 50.285 1.00 45.71 198 ILE A O 1
ATOM 1439 N N . ARG A 1 200 ? 24.089 36.539 52.065 1.00 46.24 199 ARG A N 1
ATOM 1440 C CA . ARG A 1 200 ? 24.653 37.841 52.410 1.00 46.53 199 ARG A CA 1
ATOM 1441 C 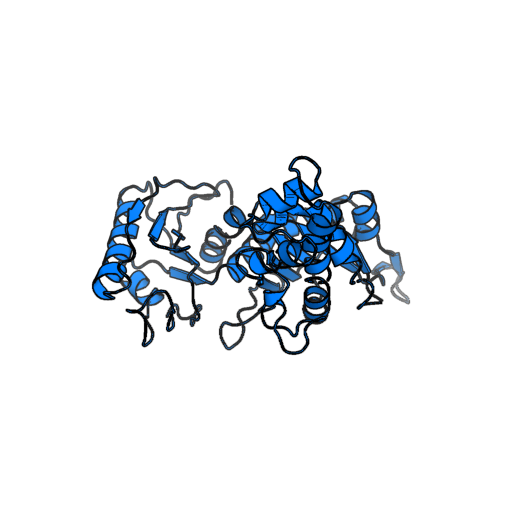C . ARG A 1 200 ? 26.130 37.731 52.683 1.00 45.84 199 ARG A C 1
ATOM 1442 O O . ARG A 1 200 ? 26.917 38.496 52.151 1.00 46.37 199 ARG A O 1
ATOM 1450 N N . ALA A 1 201 ? 26.498 36.776 53.533 1.00 44.88 200 ALA A N 1
ATOM 1451 C CA . ALA A 1 201 ? 27.886 36.619 53.978 1.00 44.38 200 ALA A CA 1
ATOM 1452 C C . ALA A 1 201 ? 28.818 36.279 52.836 1.00 43.71 200 ALA A C 1
ATOM 1453 O O . ALA A 1 201 ? 29.961 36.714 52.818 1.00 43.60 200 ALA A O 1
ATOM 1455 N N . VAL A 1 202 ? 28.340 35.475 51.898 1.00 43.23 201 VAL A N 1
ATOM 1456 C CA . VAL A 1 202 ? 29.133 35.141 50.734 1.00 43.08 201 VAL A CA 1
ATOM 1457 C C . VAL A 1 202 ? 29.365 36.404 49.914 1.00 43.46 201 VAL A C 1
ATOM 1458 O O . VAL A 1 202 ? 30.504 36.771 49.639 1.00 44.44 201 VAL A O 1
ATOM 1470 N N . ARG A 1 204 ? 28.910 39.534 50.821 1.00 43.78 203 ARG A N 1
ATOM 1471 C CA . ARG A 1 204 ? 29.565 40.576 51.627 1.00 44.51 203 ARG A CA 1
ATOM 1472 C C . ARG A 1 204 ? 31.062 40.400 51.700 1.00 44.90 203 ARG A C 1
ATOM 1473 O O . ARG A 1 204 ? 31.812 41.351 51.489 1.00 44.99 203 ARG A O 1
ATOM 1481 N N . VAL A 1 205 ? 31.497 39.189 52.032 1.00 45.53 204 VAL A N 1
ATOM 1482 C CA . VAL A 1 205 ? 32.923 38.907 52.193 1.00 45.38 204 VAL A CA 1
ATOM 1483 C C . VAL A 1 205 ? 33.686 39.119 50.888 1.00 46.78 204 VAL A C 1
ATOM 1484 O O . VAL A 1 205 ? 34.704 39.799 50.876 1.00 47.61 204 VAL A O 1
ATOM 1488 N N . TYR A 1 206 ? 33.182 38.577 49.787 1.00 47.80 205 TYR A N 1
ATOM 1489 C CA . TYR A 1 206 ? 33.855 38.763 48.504 1.00 49.01 205 TYR A CA 1
ATOM 1490 C C . TYR A 1 206 ? 34.014 40.236 48.185 1.00 50.29 205 TYR A C 1
ATOM 1491 O O . TYR A 1 206 ? 35.033 40.652 47.646 1.00 51.20 205 TYR A O 1
ATOM 1500 N N . ALA A 1 207 ? 33.001 41.028 48.517 1.00 51.76 206 ALA A N 1
ATOM 1501 C CA . ALA A 1 207 ? 33.059 42.473 48.293 1.00 52.65 206 ALA A CA 1
ATOM 1502 C C . ALA A 1 207 ? 34.167 43.103 49.126 1.00 53.41 206 ALA A C 1
ATOM 1503 O O . ALA A 1 207 ? 34.802 44.055 48.686 1.00 54.14 206 ALA A O 1
ATOM 1505 N N . GLU A 1 208 ? 34.386 42.569 50.333 1.00 53.75 207 GLU A N 1
ATOM 1506 C CA . GLU A 1 208 ? 35.403 43.093 51.250 1.00 54.01 207 GLU A CA 1
ATOM 1507 C C . GLU A 1 208 ? 36.800 42.632 50.867 1.00 54.63 207 GLU A C 1
ATOM 1508 O O . GLU A 1 208 ? 37.739 43.415 50.873 1.00 54.72 207 GLU A O 1
ATOM 1514 N N . ARG A 1 209 ? 36.933 41.352 50.556 1.00 55.70 208 ARG A N 1
ATOM 1515 C CA . ARG A 1 209 ? 38.238 40.772 50.251 1.00 57.49 208 ARG A CA 1
ATOM 1516 C C . ARG A 1 209 ? 38.780 41.289 48.933 1.00 57.24 208 ARG A C 1
ATOM 1517 O O . ARG A 1 209 ? 39.990 41.451 48.782 1.00 57.36 208 ARG A O 1
ATOM 1525 N N . SER A 1 210 ? 37.888 41.474 47.959 1.00 57.00 209 SER A N 1
ATOM 1526 C CA . SER A 1 210 ? 38.238 42.124 46.696 1.00 56.70 209 SER A CA 1
ATOM 1527 C C . SER A 1 210 ? 37.799 43.567 46.833 1.00 56.83 209 SER A C 1
ATOM 1528 O O . SER A 1 210 ? 37.262 43.947 47.859 1.00 57.63 209 SER A O 1
ATOM 1531 N N . GLY A 1 211 ? 38.019 44.373 45.810 1.00 56.51 210 GLY A N 1
ATOM 1532 C CA . GLY A 1 211 ? 37.597 45.771 45.854 1.00 56.40 210 GLY A CA 1
ATOM 1533 C C . GLY A 1 211 ? 36.391 46.002 44.982 1.00 56.43 210 GLY A C 1
ATOM 1534 O O . GLY A 1 211 ? 36.108 47.140 44.593 1.00 56.62 210 GLY A O 1
ATOM 1535 N N . ASP A 1 212 ? 35.666 44.920 44.683 1.00 56.16 211 ASP A N 1
ATOM 1536 C CA . ASP A 1 212 ? 34.522 44.980 43.779 1.00 56.08 211 ASP A CA 1
ATOM 1537 C C . ASP A 1 212 ? 33.238 45.274 44.542 1.00 55.37 211 ASP A C 1
ATOM 1538 O O . ASP A 1 212 ? 32.771 44.457 45.339 1.00 55.64 211 ASP A O 1
ATOM 1543 N N . ALA A 1 213 ? 32.665 46.445 44.276 1.00 54.54 212 ALA A N 1
ATOM 1544 C CA . ALA A 1 213 ? 31.446 46.886 44.937 1.00 53.62 212 ALA A CA 1
ATOM 1545 C C . ALA A 1 213 ? 30.200 46.552 44.112 1.00 53.12 212 ALA A C 1
ATOM 1546 O O . ALA A 1 213 ? 29.100 47.000 44.430 1.00 53.24 212 ALA A O 1
ATOM 1548 N N . GLY A 1 214 ? 30.373 45.766 43.055 1.00 52.62 213 GLY A N 1
ATOM 1549 C CA . GLY A 1 214 ? 29.262 45.406 42.187 1.00 52.45 213 GLY A CA 1
ATOM 1550 C C . GLY A 1 214 ? 28.484 44.236 42.737 1.00 51.98 213 GLY A C 1
ATOM 1551 O O . GLY A 1 214 ? 29.039 43.398 43.433 1.00 51.62 213 GLY A O 1
ATOM 1552 N N . ALA A 1 215 ? 27.195 44.173 42.401 1.00 51.98 214 ALA A N 1
ATOM 1553 C CA . ALA A 1 215 ? 26.319 43.088 42.859 1.00 52.04 214 ALA A CA 1
ATOM 1554 C C . ALA A 1 215 ? 26.642 41.781 42.155 1.00 52.11 214 ALA A C 1
ATOM 1555 O O . ALA A 1 215 ? 26.433 41.645 40.952 1.00 52.16 214 ALA A O 1
ATOM 1557 N N . ARG A 1 216 ? 27.156 40.822 42.916 1.00 52.56 215 ARG A N 1
ATOM 1558 C CA . ARG A 1 216 ? 27.458 39.489 42.399 1.00 52.82 215 ARG A CA 1
ATOM 1559 C C . ARG A 1 216 ? 26.603 38.438 43.117 1.00 52.31 215 ARG A C 1
ATOM 1560 O O . ARG A 1 216 ? 26.351 38.554 44.320 1.00 52.37 215 ARG A O 1
ATOM 1565 N N . THR A 1 217 ? 26.118 37.448 42.364 1.00 51.51 216 THR A N 1
ATOM 1566 C CA . THR A 1 217 ? 25.357 36.340 42.945 1.00 51.26 216 THR A CA 1
ATOM 1567 C C . THR A 1 217 ? 26.328 35.253 43.384 1.00 51.03 216 THR A C 1
ATOM 1568 O O . THR A 1 217 ? 27.389 35.111 42.799 1.00 51.47 216 THR A O 1
ATOM 1572 N N . PRO A 1 218 ? 25.963 34.473 44.416 1.00 50.82 217 PRO A N 1
ATOM 1573 C CA . PRO A 1 218 ? 26.858 33.423 44.911 1.00 50.96 217 PRO A CA 1
ATOM 1574 C C . PRO A 1 218 ? 27.333 32.463 43.813 1.00 51.43 217 PRO A C 1
ATOM 1575 O O . PRO A 1 218 ? 28.484 32.041 43.836 1.00 51.82 217 PRO A O 1
ATOM 1579 N N . LYS A 1 219 ? 26.454 32.124 42.866 1.00 51.54 218 LYS A N 1
ATOM 1580 C CA . LYS A 1 219 ? 26.857 31.312 41.708 1.00 51.44 218 LYS A CA 1
ATOM 1581 C C . LYS A 1 219 ? 28.040 32.006 41.003 1.00 51.65 218 LYS A C 1
ATOM 1582 O O . LYS A 1 219 ? 29.095 31.403 40.802 1.00 51.09 218 LYS A O 1
ATOM 1585 N N . GLU A 1 220 ? 27.866 33.287 40.670 1.00 52.02 219 GLU A N 1
ATOM 1586 C CA . GLU A 1 220 ? 28.930 34.063 40.013 1.00 52.38 219 GLU A CA 1
ATOM 1587 C C . GLU A 1 220 ? 30.200 34.023 40.843 1.00 51.76 219 GLU A C 1
ATOM 1588 O O . GLU A 1 220 ? 31.287 33.853 40.307 1.00 52.22 219 GLU A O 1
ATOM 1594 N N . ILE A 1 221 ? 30.046 34.144 42.159 1.00 51.05 220 ILE A N 1
ATOM 1595 C CA . ILE A 1 221 ? 31.177 34.115 43.075 1.00 50.42 220 ILE A CA 1
ATOM 1596 C C . ILE A 1 221 ? 31.821 32.741 43.059 1.00 51.08 220 ILE A C 1
ATOM 1597 O O . ILE A 1 221 ? 33.045 32.623 43.071 1.00 51.04 220 ILE A O 1
ATOM 1602 N N . PHE A 1 222 ? 30.992 31.701 43.015 1.00 52.00 221 PHE A N 1
ATOM 1603 C CA . PHE A 1 222 ? 31.490 30.329 42.923 1.00 52.90 221 PHE A CA 1
ATOM 1604 C C . PHE A 1 222 ? 32.282 30.163 41.633 1.00 53.51 221 PHE A C 1
ATOM 1605 O O . PHE A 1 222 ? 33.369 29.592 41.636 1.00 53.80 221 PHE A O 1
ATOM 1613 N N . GLU A 1 223 ? 31.751 30.702 40.537 1.00 54.19 222 GLU A N 1
ATOM 1614 C CA . GLU A 1 223 ? 32.436 30.645 39.248 1.00 54.40 222 GLU A CA 1
ATOM 1615 C C . GLU A 1 223 ? 33.791 31.375 39.294 1.00 54.49 222 GLU A C 1
ATOM 1616 O O . GLU A 1 223 ? 34.760 30.918 38.702 1.00 54.95 222 GLU A O 1
ATOM 1622 N N . ILE A 1 224 ? 33.859 32.490 40.013 1.00 54.44 223 ILE A N 1
ATOM 1623 C CA . ILE A 1 224 ? 35.125 33.212 40.171 1.00 54.99 223 ILE A CA 1
ATOM 1624 C C . ILE A 1 224 ? 36.145 32.353 40.926 1.00 55.76 223 ILE A C 1
ATOM 1625 O O . ILE A 1 224 ? 37.314 32.277 40.542 1.00 55.47 223 ILE A O 1
ATOM 1630 N N . ALA A 1 225 ? 35.694 31.706 41.996 1.00 56.87 224 ALA A N 1
ATOM 1631 C CA . ALA A 1 225 ? 36.567 30.858 42.798 1.00 57.88 224 ALA A CA 1
ATOM 1632 C C . ALA A 1 225 ? 36.967 29.632 42.010 1.00 59.05 224 ALA A C 1
ATOM 1633 O O . ALA A 1 225 ? 38.088 29.150 42.124 1.00 59.09 224 ALA A O 1
ATOM 1635 N N . GLU A 1 226 ? 36.051 29.153 41.180 1.00 60.54 225 GLU A N 1
ATOM 1636 C CA . GLU A 1 226 ? 36.268 27.943 40.401 1.00 62.16 225 GLU A CA 1
ATOM 1637 C C . GLU A 1 226 ? 37.172 28.192 39.169 1.00 62.59 225 GLU A C 1
ATOM 1638 O O . GLU A 1 226 ? 37.621 27.239 38.523 1.00 62.67 225 GLU A O 1
ATOM 1644 N N . GLY A 1 227 ? 37.415 29.469 38.841 1.00 62.96 226 GLY A N 1
ATOM 1645 C CA . GLY A 1 227 ? 38.318 29.839 37.728 1.00 62.64 226 GLY A CA 1
ATOM 1646 C C . GLY A 1 227 ? 37.652 30.096 36.374 1.00 62.47 226 GLY A C 1
ATOM 1647 O O . GLY A 1 227 ? 38.335 30.419 35.404 1.00 62.15 226 GLY A O 1
ATOM 1648 N N . ILE A 1 228 ? 36.326 29.948 36.303 1.00 62.65 227 ILE A N 1
ATOM 1649 C CA . ILE A 1 228 ? 35.584 30.189 35.053 1.00 62.89 227 ILE A CA 1
ATOM 1650 C C . ILE A 1 228 ? 35.370 31.684 34.844 1.00 62.95 227 ILE A C 1
ATOM 1651 O O . ILE A 1 228 ? 35.750 32.238 33.823 1.00 63.93 227 ILE A O 1
ATOM 1656 N N . ARG A 1 229 ? 34.733 32.315 35.820 1.00 62.62 228 ARG A N 1
ATOM 1657 C CA . ARG A 1 229 ? 34.443 33.741 35.788 1.00 61.94 228 ARG A CA 1
ATOM 1658 C C . ARG A 1 229 ? 35.679 34.499 36.254 1.00 61.09 228 ARG A C 1
ATOM 1659 O O . ARG A 1 229 ? 36.408 34.021 37.126 1.00 60.46 228 ARG A O 1
ATOM 1667 N N . PRO A 1 230 ? 35.937 35.675 35.659 1.00 60.63 229 PRO A N 1
ATOM 1668 C CA . PRO A 1 230 ? 37.079 36.487 36.096 1.00 59.80 229 PRO A CA 1
ATOM 1669 C C . PRO A 1 230 ? 36.762 37.308 37.346 1.00 58.88 229 PRO A C 1
ATOM 1670 O O . PRO A 1 230 ? 35.624 37.725 37.541 1.00 58.24 229 PRO A O 1
ATOM 1674 N N . GLY A 1 231 ? 37.777 37.535 38.175 1.00 58.76 230 GLY A N 1
ATOM 1675 C CA . GLY A 1 231 ? 37.620 38.284 39.423 1.00 58.69 230 GLY A CA 1
ATOM 1676 C C . GLY A 1 231 ? 38.767 37.990 40.374 1.00 58.70 230 GLY A C 1
ATOM 1677 O O . GLY A 1 231 ? 39.855 37.625 39.938 1.00 59.04 230 GLY A O 1
ATOM 1678 N N . ASN A 1 232 ? 38.526 38.152 41.676 1.00 58.92 231 ASN A N 1
ATOM 1679 C CA . ASN A 1 232 ? 39.549 37.884 42.696 1.00 59.19 231 ASN A CA 1
ATOM 1680 C C . ASN A 1 232 ? 39.359 36.486 43.275 1.00 60.47 231 ASN A C 1
ATOM 1681 O O . ASN A 1 232 ? 38.672 36.303 44.284 1.00 61.01 231 ASN A O 1
ATOM 1686 N N . ARG A 1 233 ? 39.991 35.507 42.631 1.00 61.36 232 ARG A N 1
ATOM 1687 C CA . ARG A 1 233 ? 39.859 34.096 43.004 1.00 61.69 232 ARG A CA 1
ATOM 1688 C C . ARG A 1 233 ? 40.146 33.840 44.489 1.00 61.68 232 ARG A C 1
ATOM 1689 O O . ARG A 1 233 ? 39.378 33.165 45.162 1.00 61.74 232 ARG A O 1
ATOM 1697 N N . GLU A 1 234 ? 41.244 34.391 44.993 1.00 62.13 233 GLU A N 1
ATOM 1698 C CA . GLU A 1 234 ? 41.597 34.247 46.413 1.00 62.68 233 GLU A CA 1
ATOM 1699 C C . GLU A 1 234 ? 40.468 34.769 47.327 1.00 60.89 233 GLU A C 1
ATOM 1700 O O . GLU A 1 234 ? 40.213 34.203 48.401 1.00 61.31 233 GLU A O 1
ATOM 1706 N N . ALA A 1 235 ? 39.807 35.846 46.898 1.00 58.06 234 ALA A N 1
ATOM 1707 C CA . ALA A 1 235 ? 38.695 36.424 47.655 1.00 55.80 234 ALA A CA 1
ATOM 1708 C C . ALA A 1 235 ? 37.439 35.564 47.519 1.00 53.99 234 ALA A C 1
ATOM 1709 O O . ALA A 1 235 ? 36.752 35.297 48.501 1.00 52.91 234 ALA A O 1
ATOM 1711 N N . ALA A 1 236 ? 37.148 35.134 46.296 1.00 53.04 235 ALA A N 1
ATOM 1712 C CA . ALA A 1 236 ? 35.976 34.293 46.033 1.00 52.37 235 ALA A CA 1
ATOM 1713 C C . ALA A 1 236 ? 35.989 33.027 46.904 1.00 51.78 235 ALA A C 1
ATOM 1714 O O . ALA A 1 236 ? 34.942 32.568 47.351 1.00 51.36 235 ALA A O 1
ATOM 1716 N N . ILE A 1 237 ? 37.182 32.476 47.137 1.00 51.30 236 ILE A N 1
ATOM 1717 C CA . ILE A 1 237 ? 37.346 31.299 48.006 1.00 50.70 236 ILE A CA 1
ATOM 1718 C C . ILE A 1 237 ? 37.065 31.659 49.462 1.00 49.90 236 ILE A C 1
ATOM 1719 O O . ILE A 1 237 ? 36.222 31.048 50.105 1.00 49.42 236 ILE A O 1
ATOM 1724 N N . ALA A 1 238 ? 37.785 32.653 49.974 1.00 49.78 237 ALA A N 1
ATOM 1725 C CA . ALA A 1 238 ? 37.590 33.117 51.346 1.00 49.66 237 ALA A CA 1
ATOM 1726 C C . ALA A 1 238 ? 36.103 33.287 51.644 1.00 49.29 237 ALA A C 1
ATOM 1727 O O . ALA A 1 238 ? 35.633 32.918 52.713 1.00 49.43 237 ALA A O 1
ATOM 1729 N N . ALA A 1 239 ? 35.365 33.833 50.684 1.00 48.86 238 ALA A N 1
ATOM 1730 C CA . ALA A 1 239 ? 33.926 34.025 50.838 1.00 48.76 238 ALA A CA 1
ATOM 1731 C C . ALA A 1 239 ? 33.234 32.758 51.338 1.00 48.39 238 ALA A C 1
ATOM 1732 O O . ALA A 1 239 ? 32.360 32.826 52.218 1.00 48.91 238 ALA A O 1
ATOM 1734 N N . PHE A 1 240 ? 33.621 31.610 50.774 1.00 47.40 239 PHE A N 1
ATOM 1735 C CA . PHE A 1 240 ? 33.026 30.323 51.138 1.00 46.59 239 PHE A CA 1
ATOM 1736 C C . PHE A 1 240 ? 33.727 29.674 52.336 1.00 46.68 239 PHE A C 1
ATOM 1737 O O . PHE A 1 240 ? 33.073 29.097 53.200 1.00 46.83 239 PHE A O 1
ATOM 1745 N N . GLU A 1 241 ? 35.052 29.745 52.376 1.00 46.75 240 GLU A N 1
ATOM 1746 C CA . GLU A 1 241 ? 35.787 29.221 53.518 1.00 47.30 240 GLU A CA 1
ATOM 1747 C C . GLU A 1 241 ? 35.300 29.903 54.799 1.00 47.47 240 GLU A C 1
ATOM 1748 O O . GLU A 1 241 ? 34.981 29.241 55.784 1.00 47.96 240 GLU A O 1
ATOM 1754 N N . GLU A 1 242 ? 35.249 31.233 54.768 1.00 47.43 241 GLU A N 1
ATOM 1755 C CA . GLU A 1 242 ? 34.823 32.035 55.921 1.00 47.38 241 GLU A CA 1
ATOM 1756 C C . GLU A 1 242 ? 33.464 31.550 56.442 1.00 45.89 241 GLU A C 1
ATOM 1757 O O . GLU A 1 242 ? 33.240 31.473 57.647 1.00 45.08 241 GLU A O 1
ATOM 1763 N N . LEU A 1 243 ? 32.569 31.215 55.520 1.00 45.29 242 LEU A N 1
ATOM 1764 C CA . LEU A 1 243 ? 31.247 30.708 55.879 1.00 45.00 242 LEU A CA 1
ATOM 1765 C C . LEU A 1 243 ? 31.361 29.326 56.515 1.00 44.50 242 LEU A C 1
ATOM 1766 O O . LEU A 1 243 ? 30.716 29.036 57.516 1.00 44.72 242 LEU A O 1
ATOM 1771 N N . GLY A 1 244 ? 32.188 28.479 55.929 1.00 44.13 243 GLY A N 1
ATOM 1772 C CA . GLY A 1 244 ? 32.427 27.170 56.478 1.00 43.63 243 GLY A CA 1
ATOM 1773 C C . GLY A 1 244 ? 32.869 27.263 57.920 1.00 43.32 243 GLY A C 1
ATOM 1774 O O . GLY A 1 244 ? 32.353 26.560 58.773 1.00 43.61 243 GLY A O 1
ATOM 1775 N N . GLU A 1 245 ? 33.799 28.167 58.200 1.00 43.24 244 GLU A N 1
ATOM 1776 C CA . GLU A 1 245 ? 34.338 28.297 59.544 1.00 43.80 244 GLU A CA 1
ATOM 1777 C C . GLU A 1 245 ? 33.231 28.536 60.561 1.00 43.55 244 GLU A C 1
ATOM 1778 O O . GLU A 1 245 ? 33.153 27.822 61.554 1.00 44.26 244 GLU A O 1
ATOM 1792 N N . ALA A 1 247 ? 29.795 28.274 60.163 1.00 41.06 246 ALA A N 1
ATOM 1793 C CA . ALA A 1 247 ? 28.839 27.173 60.115 1.00 40.63 246 ALA A CA 1
ATOM 1794 C C . ALA A 1 247 ? 29.362 26.011 60.965 1.00 40.29 246 ALA A C 1
ATOM 1795 O O . ALA A 1 247 ? 28.642 25.459 61.783 1.00 40.65 246 ALA A O 1
ATOM 1797 N N . GLY A 1 248 ? 30.634 25.677 60.786 1.00 39.73 247 GLY A N 1
ATOM 1798 C CA . GLY A 1 248 ? 31.253 24.607 61.542 1.00 39.69 247 GLY A CA 1
ATOM 1799 C C . GLY A 1 248 ? 31.167 24.830 63.040 1.00 39.60 247 GLY A C 1
ATOM 1800 O O . GLY A 1 248 ? 30.751 23.940 63.785 1.00 39.94 247 GLY A O 1
ATOM 1801 N N . ASP A 1 249 ? 31.567 26.018 63.482 1.00 39.13 248 ASP A N 1
ATOM 1802 C CA . ASP A 1 249 ? 31.527 26.366 64.906 1.00 39.33 248 ASP A CA 1
ATOM 1803 C C . ASP A 1 249 ? 30.112 26.178 65.471 1.00 37.97 248 ASP A C 1
ATOM 1804 O O . ASP A 1 249 ? 29.932 25.613 66.548 1.00 36.24 248 ASP A O 1
ATOM 1809 N N . ALA A 1 250 ? 29.118 26.669 64.737 1.00 37.63 249 ALA A N 1
ATOM 1810 C CA . ALA A 1 250 ? 27.735 26.529 65.147 1.00 37.28 249 ALA A CA 1
ATOM 1811 C C . ALA A 1 250 ? 27.351 25.048 65.183 1.00 37.08 249 ALA A C 1
ATOM 1812 O O . ALA A 1 250 ? 26.942 24.531 66.225 1.00 36.90 249 ALA A O 1
ATOM 1814 N N . LEU A 1 251 ? 27.506 24.369 64.046 1.00 36.78 250 LEU A N 1
ATOM 1815 C CA . LEU A 1 251 ? 27.215 22.942 63.952 1.00 36.65 250 LEU A CA 1
ATOM 1816 C C . LEU A 1 251 ? 27.886 22.158 65.078 1.00 37.53 250 LEU A C 1
ATOM 1817 O O . LEU A 1 251 ? 27.262 21.301 65.696 1.00 37.76 250 LEU A O 1
ATOM 1822 N N . ALA A 1 252 ? 29.147 22.480 65.363 1.00 38.26 251 ALA A N 1
ATOM 1823 C CA . ALA A 1 252 ? 29.898 21.800 66.422 1.00 38.35 251 ALA A CA 1
ATOM 1824 C C . ALA A 1 252 ? 29.165 21.854 67.750 1.00 39.21 251 ALA A C 1
ATOM 1825 O O . ALA A 1 252 ? 28.879 20.822 68.348 1.00 40.95 251 ALA A O 1
ATOM 1827 N N . SER A 1 253 ? 28.849 23.059 68.209 1.00 39.46 252 SER A N 1
ATOM 1828 C CA . SER A 1 253 ? 28.196 23.225 69.514 1.00 39.15 252 SER A CA 1
ATOM 1829 C C . SER A 1 253 ? 26.734 22.763 69.507 1.00 38.14 252 SER A C 1
ATOM 1830 O O . SER A 1 253 ? 26.205 22.366 70.537 1.00 38.36 252 SER A O 1
ATOM 1833 N N . ALA A 1 254 ? 26.102 22.773 68.343 1.00 37.45 253 ALA A N 1
ATOM 1834 C CA . ALA A 1 254 ? 24.724 22.289 68.230 1.00 36.71 253 ALA A CA 1
ATOM 1835 C C . ALA A 1 254 ? 24.700 20.783 68.304 1.00 36.43 253 ALA A C 1
ATOM 1836 O O . ALA A 1 254 ? 23.901 20.202 69.029 1.00 37.14 253 ALA A O 1
ATOM 1838 N N . ILE A 1 255 ? 25.599 20.145 67.565 1.00 36.12 254 ILE A N 1
ATOM 1839 C CA . ILE A 1 255 ? 25.621 18.689 67.486 1.00 35.55 254 ILE A CA 1
ATOM 1840 C C . ILE A 1 255 ? 26.104 18.051 68.799 1.00 35.97 254 ILE A C 1
ATOM 1841 O O . ILE A 1 255 ? 25.806 16.887 69.073 1.00 36.05 254 ILE A O 1
ATOM 1846 N N . THR A 1 256 ? 26.839 18.818 69.607 1.00 35.90 255 THR A N 1
ATOM 1847 C CA . THR A 1 256 ? 27.281 18.343 70.918 1.00 35.68 255 THR A CA 1
ATOM 1848 C C . THR A 1 256 ? 26.097 17.928 71.786 1.00 35.46 255 THR A C 1
ATOM 1849 O O . THR A 1 256 ? 26.190 16.963 72.537 1.00 35.94 255 THR A O 1
ATOM 1853 N N . LEU A 1 257 ? 24.985 18.653 71.680 1.00 35.38 256 LEU A N 1
ATOM 1854 C CA . LEU A 1 257 ? 23.768 18.294 72.426 1.00 35.86 256 LEU A CA 1
ATOM 1855 C C . LEU A 1 257 ? 22.976 17.176 71.752 1.00 35.81 256 LEU A C 1
ATOM 1856 O O . LEU A 1 257 ? 22.444 16.300 72.432 1.00 35.17 256 LEU A O 1
ATOM 1861 N N . ILE A 1 258 ? 22.890 17.211 70.422 1.00 36.28 257 ILE A N 1
ATOM 1862 C CA . ILE A 1 258 ? 22.102 16.213 69.678 1.00 37.43 257 ILE A CA 1
ATOM 1863 C C . ILE A 1 258 ? 22.835 14.877 69.541 1.00 37.96 257 ILE A C 1
ATOM 1864 O O . ILE A 1 258 ? 22.236 13.812 69.712 1.00 37.58 257 ILE A O 1
ATOM 1869 N N . ASP A 1 259 ? 24.120 14.943 69.190 1.00 38.43 258 ASP A N 1
ATOM 1870 C CA . ASP A 1 259 ? 24.942 13.752 69.023 1.00 38.54 258 ASP A CA 1
ATOM 1871 C C . ASP A 1 259 ? 24.361 12.847 67.928 1.00 37.93 258 ASP A C 1
ATOM 1872 O O . ASP A 1 259 ? 23.976 11.706 68.191 1.00 38.73 258 ASP A O 1
ATOM 1877 N N . GLY A 1 260 ? 24.284 13.375 66.706 1.00 36.43 259 GLY A N 1
ATOM 1878 C CA . GLY A 1 260 ? 23.771 12.612 65.558 1.00 35.32 259 GLY A CA 1
ATOM 1879 C C . GLY A 1 260 ? 24.433 13.066 64.275 1.00 34.39 259 GLY A C 1
ATOM 1880 O O . GLY A 1 260 ? 25.347 13.871 64.311 1.00 34.47 259 GLY A O 1
ATOM 1881 N N . LEU A 1 261 ? 23.964 12.576 63.136 1.00 33.44 260 LEU A N 1
ATOM 1882 C CA . LEU A 1 261 ? 24.559 12.974 61.857 1.00 33.74 260 LEU A CA 1
ATOM 1883 C C . LEU A 1 261 ? 24.014 14.336 61.396 1.00 33.52 260 LEU A C 1
ATOM 1884 O O . LEU A 1 261 ? 22.910 14.737 61.774 1.00 32.94 260 LEU A O 1
ATOM 1889 N N . ILE A 1 262 ? 24.813 15.040 60.589 1.00 33.00 261 ILE A N 1
ATOM 1890 C CA . ILE A 1 262 ? 24.446 16.350 60.061 1.00 32.05 261 ILE A CA 1
ATOM 1891 C C . ILE A 1 262 ? 24.213 16.279 58.565 1.00 32.90 261 ILE A C 1
ATOM 1892 O O . ILE A 1 262 ? 25.008 15.706 57.840 1.00 32.71 261 ILE A O 1
ATOM 1897 N N . VAL A 1 263 ? 23.112 16.865 58.109 1.00 34.44 262 VAL A N 1
ATOM 1898 C CA . VAL A 1 263 ? 22.839 16.983 56.681 1.00 35.33 262 VAL A CA 1
ATOM 1899 C C . VAL A 1 263 ? 22.786 18.446 56.313 1.00 36.65 262 VAL A C 1
ATOM 1900 O O . VAL A 1 263 ? 22.132 19.239 56.986 1.00 36.92 262 VAL A O 1
ATOM 1904 N N . ILE A 1 264 ? 23.470 18.806 55.241 1.00 37.90 263 ILE A N 1
ATOM 1905 C CA . ILE A 1 264 ? 23.464 20.172 54.767 1.00 38.56 263 ILE A CA 1
ATOM 1906 C C . ILE A 1 264 ? 22.860 20.215 53.387 1.00 39.49 263 ILE A C 1
ATOM 1907 O O . ILE A 1 264 ? 23.083 19.325 52.577 1.00 38.85 263 ILE A O 1
ATOM 1912 N N . GLY A 1 265 ? 22.074 21.246 53.132 1.00 41.13 264 GLY A N 1
ATOM 1913 C CA . GLY A 1 265 ? 21.464 21.442 51.832 1.00 42.22 264 GLY A CA 1
ATOM 1914 C C . GLY A 1 265 ? 21.228 22.909 51.614 1.00 43.29 264 GLY A C 1
ATOM 1915 O O . GLY A 1 265 ? 21.729 23.740 52.373 1.00 43.43 264 GLY A O 1
ATOM 1916 N N . GLY A 1 266 ? 20.461 23.234 50.580 1.00 44.35 265 GLY A N 1
ATOM 1917 C CA . GLY A 1 266 ? 20.112 24.622 50.286 1.00 45.13 265 GLY A CA 1
ATOM 1918 C C . GLY A 1 266 ? 20.786 25.126 49.033 1.00 45.65 265 GLY A C 1
ATOM 1919 O O . GLY A 1 266 ? 21.415 24.360 48.306 1.00 45.34 265 GLY A O 1
ATOM 1920 N N . GLY A 1 267 ? 20.666 26.429 48.792 1.00 46.33 266 GLY A N 1
ATOM 1921 C CA . GLY A 1 267 ? 21.225 27.050 47.593 1.00 46.27 266 G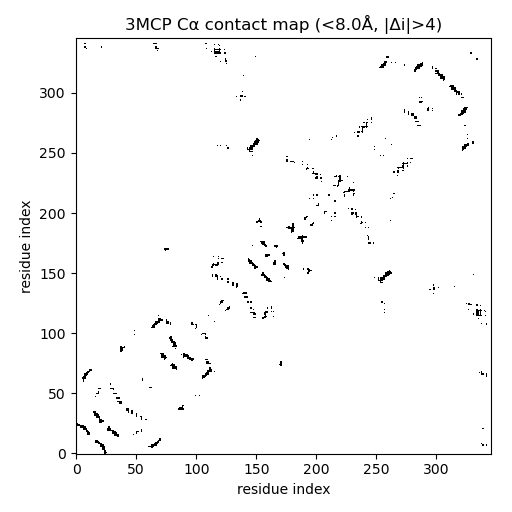LY A CA 1
ATOM 1922 C C . GLY A 1 267 ? 22.733 26.955 47.528 1.00 45.99 266 GLY A C 1
ATOM 1923 O O . GLY A 1 267 ? 23.297 26.449 46.543 1.00 46.68 266 GLY A O 1
ATOM 1924 N N . LEU A 1 268 ? 23.389 27.387 48.600 1.00 44.76 267 LEU A N 1
ATOM 1925 C CA . LEU A 1 268 ? 24.845 27.443 48.642 1.00 44.10 267 LEU A CA 1
ATOM 1926 C C . LEU A 1 268 ? 25.516 26.084 48.600 1.00 44.06 267 LEU A C 1
ATOM 1927 O O . LEU A 1 268 ? 26.723 26.007 48.441 1.00 44.09 267 LEU A O 1
ATOM 1932 N N . SER A 1 269 ? 24.736 25.011 48.713 1.00 44.82 268 SER A N 1
ATOM 1933 C CA . SER A 1 269 ? 25.287 23.647 48.659 1.00 45.22 268 SER A CA 1
ATOM 1934 C C . SER A 1 269 ? 26.015 23.361 47.328 1.00 45.52 268 SER A C 1
ATOM 1935 O O . SER A 1 269 ? 26.724 22.361 47.201 1.00 45.67 268 SER A O 1
ATOM 1938 N N . GLY A 1 270 ? 25.824 24.231 46.339 1.00 45.62 269 GLY A N 1
ATOM 1939 C CA . GLY A 1 270 ? 26.547 24.114 45.085 1.00 45.76 269 GLY A CA 1
ATOM 1940 C C . GLY A 1 270 ? 28.046 24.282 45.285 1.00 46.14 269 GLY A C 1
ATOM 1941 O O . GLY A 1 270 ? 28.848 23.807 44.474 1.00 47.23 269 GLY A O 1
ATOM 1942 N N . ALA A 1 271 ? 28.427 24.943 46.378 1.00 45.39 270 ALA A N 1
ATOM 1943 C CA . ALA A 1 271 ? 29.826 25.185 46.676 1.00 44.88 270 ALA A CA 1
ATOM 1944 C C . ALA A 1 271 ? 30.375 24.223 47.741 1.00 45.40 270 ALA A C 1
ATOM 1945 O O . ALA A 1 271 ? 31.246 24.603 48.532 1.00 45.00 270 ALA A O 1
ATOM 1947 N N . SER A 1 272 ? 29.875 22.982 47.756 1.00 46.06 271 SER A N 1
ATOM 1948 C CA . SER A 1 272 ? 30.390 21.953 48.678 1.00 47.06 271 SER A CA 1
ATOM 1949 C C . SER A 1 272 ? 31.901 22.033 48.698 1.00 47.40 271 SER A C 1
ATOM 1950 O O . SER A 1 272 ? 32.526 22.158 49.755 1.00 46.92 271 SER A O 1
ATOM 1953 N N . LYS A 1 273 ? 32.468 21.973 47.490 1.00 47.89 272 LYS A N 1
ATOM 1954 C CA . LYS A 1 273 ? 33.907 21.978 47.249 1.00 48.15 272 LYS A CA 1
ATOM 1955 C C . LYS A 1 273 ? 34.720 22.920 48.175 1.00 47.63 272 LYS A C 1
ATOM 1956 O O . LYS A 1 273 ? 35.805 22.557 48.645 1.00 47.41 272 LYS A O 1
ATOM 1962 N N . TYR A 1 274 ? 34.188 24.106 48.448 1.00 47.15 273 TYR A N 1
ATOM 1963 C CA . TYR A 1 274 ? 34.922 25.104 49.226 1.00 46.76 273 TYR A CA 1
ATOM 1964 C C . TYR A 1 274 ? 34.465 25.217 50.685 1.00 46.58 273 TYR A C 1
ATOM 1965 O O . TYR A 1 274 ? 35.260 25.560 51.572 1.00 47.78 273 TYR A O 1
ATOM 1974 N N . ILE A 1 275 ? 33.207 24.896 50.940 1.00 45.01 274 ILE A N 1
ATOM 1975 C CA . ILE A 1 275 ? 32.665 24.980 52.281 1.00 43.57 274 ILE A CA 1
ATOM 1976 C C . ILE A 1 275 ? 33.120 23.793 53.162 1.00 43.21 274 ILE A C 1
ATOM 1977 O O . ILE A 1 275 ? 33.801 23.982 54.169 1.00 43.44 274 ILE A O 1
ATOM 1982 N N . LEU A 1 276 ? 32.801 22.578 52.729 1.00 42.67 275 LEU A N 1
ATOM 1983 C CA . LEU A 1 276 ? 32.966 21.377 53.569 1.00 41.96 275 LEU A CA 1
ATOM 1984 C C . LEU A 1 276 ? 34.335 21.211 54.234 1.00 40.83 275 LEU A C 1
ATOM 1985 O O . LEU A 1 276 ? 34.406 20.871 55.406 1.00 40.11 275 LEU A O 1
ATOM 1990 N N . PRO A 1 277 ? 35.423 21.436 53.488 1.00 40.62 276 PRO A N 1
ATOM 1991 C CA . PRO A 1 277 ? 36.744 21.235 54.097 1.00 40.26 276 PRO A CA 1
ATOM 1992 C C . PRO A 1 277 ? 36.997 22.102 55.338 1.00 40.23 276 PRO A C 1
ATOM 1993 O O . PRO A 1 277 ? 37.371 21.577 56.397 1.00 40.36 276 PRO A O 1
ATOM 1997 N N . VAL A 1 278 ? 36.786 23.407 55.221 1.00 40.21 277 VAL A N 1
ATOM 1998 C CA . VAL A 1 278 ? 37.027 24.313 56.358 1.00 40.16 277 VAL A CA 1
ATOM 1999 C C . VAL A 1 278 ? 36.010 24.041 57.486 1.00 39.53 277 VAL A C 1
ATOM 2000 O O . VAL A 1 278 ? 36.347 24.090 58.674 1.00 38.72 277 VAL A O 1
ATOM 2004 N N . LEU A 1 279 ? 34.773 23.747 57.089 1.00 39.23 278 LEU A N 1
ATOM 2005 C CA . LEU A 1 279 ? 33.708 23.434 58.021 1.00 39.07 278 LEU A CA 1
ATOM 2006 C C . LEU A 1 279 ? 34.104 22.247 58.888 1.00 40.11 278 LEU A C 1
ATOM 2007 O O . LEU A 1 279 ? 34.068 22.332 60.104 1.00 40.52 278 LEU A O 1
ATOM 2012 N N . LEU A 1 280 ? 34.511 21.152 58.251 1.00 41.40 279 LEU A N 1
ATOM 2013 C CA . LEU A 1 280 ? 34.974 19.959 58.978 1.00 42.35 279 LEU A CA 1
ATOM 2014 C C . LEU A 1 280 ? 36.219 20.240 59.818 1.00 43.13 279 LEU A C 1
ATOM 2015 O O . LEU A 1 280 ? 36.349 19.728 60.926 1.00 43.41 279 LEU A O 1
ATOM 2020 N N . LYS A 1 281 ? 37.143 21.030 59.284 1.00 44.11 280 LYS A N 1
ATOM 2021 C CA . LYS A 1 281 ? 38.356 21.375 60.023 1.00 45.50 280 LYS A CA 1
ATOM 2022 C C . LYS A 1 281 ? 37.984 22.010 61.384 1.00 45.81 280 LYS A C 1
ATOM 2023 O O . LYS A 1 281 ? 38.585 21.683 62.421 1.00 45.85 280 LYS A O 1
ATOM 2028 N N . GLU A 1 282 ? 36.963 22.875 61.372 1.00 45.90 281 GLU A N 1
ATOM 2029 C CA . GLU A 1 282 ? 36.506 23.568 62.585 1.00 46.48 281 GLU A CA 1
ATOM 2030 C C . GLU A 1 282 ? 35.812 22.666 63.573 1.00 46.11 281 GLU A C 1
ATOM 2031 O O . GLU A 1 282 ? 35.944 22.842 64.790 1.00 46.13 281 GLU A O 1
ATOM 2045 N N . ASN A 1 284 ? 36.330 19.542 63.996 1.00 48.81 283 ASN A N 1
ATOM 2046 C CA . ASN A 1 284 ? 37.327 18.638 64.599 1.00 50.78 283 ASN A CA 1
ATOM 2047 C C . ASN A 1 284 ? 38.345 19.342 65.478 1.00 53.50 283 ASN A C 1
ATOM 2048 O O . ASN A 1 284 ? 39.061 18.698 66.242 1.00 53.77 283 ASN A O 1
ATOM 2053 N N . ALA A 1 285 ? 38.423 20.660 65.359 1.00 56.81 284 ALA A N 1
ATOM 2054 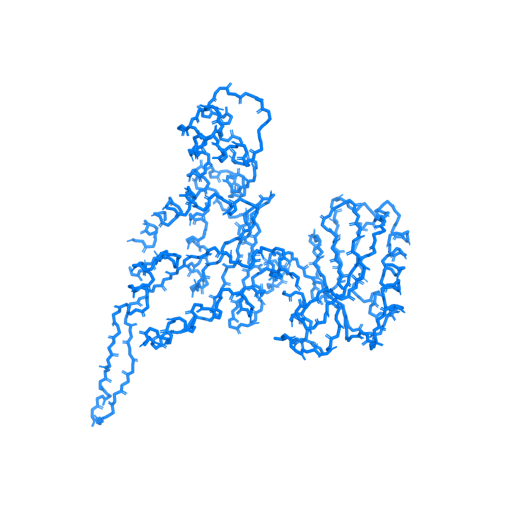C CA . ALA A 1 285 ? 39.281 21.443 66.234 1.00 59.62 284 ALA A CA 1
ATOM 2055 C C . ALA A 1 285 ? 38.572 21.646 67.575 1.00 62.93 284 ALA A C 1
ATOM 2056 O O . ALA A 1 285 ? 39.208 21.604 68.639 1.00 62.58 284 ALA A O 1
ATOM 2058 N N . GLN A 1 286 ? 37.238 21.809 67.508 1.00 67.24 285 GLN A N 1
ATOM 2059 C CA . GLN A 1 286 ? 36.391 22.100 68.692 1.00 70.55 285 GLN A CA 1
ATOM 2060 C C . GLN A 1 286 ? 36.074 20.861 69.559 1.00 72.83 285 GLN A C 1
ATOM 2061 O O . GLN A 1 286 ? 36.188 20.909 70.785 1.00 72.73 285 GLN A O 1
ATOM 2067 N N . THR A 1 287 ? 35.660 19.766 68.929 1.00 75.72 286 THR A N 1
ATOM 2068 C CA . THR A 1 287 ? 35.445 18.515 69.666 1.00 77.86 286 THR A CA 1
ATOM 2069 C C . THR A 1 287 ? 36.804 17.818 69.938 1.00 79.42 286 THR A C 1
ATOM 2070 O O . THR A 1 287 ? 36.843 16.692 70.443 1.00 80.05 286 THR A O 1
ATOM 2074 N N . GLY A 1 288 ? 37.904 18.501 69.587 1.00 80.81 287 GLY A N 1
ATOM 2075 C CA . GLY A 1 288 ? 39.263 18.006 69.831 1.00 82.02 287 GLY A CA 1
ATOM 2076 C C . GLY A 1 288 ? 39.805 18.477 71.169 1.00 83.57 287 GLY A C 1
ATOM 2077 O O . GLY A 1 288 ? 40.697 17.845 71.744 1.00 83.14 287 GLY A O 1
ATOM 2094 N N . GLN A 1 299 ? 37.903 12.816 71.672 1.00 73.13 298 GLN A N 1
ATOM 2095 C CA . GLN A 1 299 ? 36.906 11.780 71.928 1.00 72.89 298 GLN A CA 1
ATOM 2096 C C . GLN A 1 299 ? 35.726 11.837 70.952 1.00 71.58 298 GLN A C 1
ATOM 2097 O O . GLN A 1 299 ? 34.660 11.285 71.236 1.00 72.70 298 GLN A O 1
ATOM 2103 N N . LYS A 1 300 ? 35.906 12.488 69.809 1.00 68.81 299 LYS A N 1
ATOM 2104 C CA . LYS A 1 300 ? 34.816 12.631 68.858 1.00 66.34 299 LYS A CA 1
ATOM 2105 C C . LYS A 1 300 ? 35.353 13.128 67.537 1.00 64.10 299 LYS A C 1
ATOM 2106 O O . LYS A 1 300 ? 35.947 14.195 67.479 1.00 64.54 299 LYS A O 1
ATOM 2112 N N . GLU A 1 301 ? 35.162 12.357 66.475 1.00 61.50 300 GLU A N 1
ATOM 2113 C CA . GLU A 1 301 ? 35.604 12.787 65.162 1.00 59.39 300 GLU A CA 1
ATOM 2114 C C . GLU A 1 301 ? 34.422 12.983 64.217 1.00 56.91 300 GLU A C 1
ATOM 2115 O O . GLU A 1 301 ? 33.417 12.278 64.304 1.00 56.21 300 GLU A O 1
ATOM 2121 N N . VAL A 1 302 ? 34.549 13.972 63.334 1.00 54.52 301 VAL A N 1
ATOM 2122 C CA . VAL A 1 302 ? 33.551 14.246 62.319 1.00 52.42 301 VAL A CA 1
ATOM 2123 C C . VAL A 1 302 ? 34.139 13.847 60.973 1.00 51.52 301 VAL A C 1
ATOM 2124 O O . VAL A 1 302 ? 35.204 14.323 60.596 1.00 51.29 301 VAL A O 1
ATOM 2128 N N . TYR A 1 303 ? 33.458 12.945 60.270 1.00 50.69 302 TYR A N 1
ATOM 2129 C CA . TYR A 1 303 ? 33.951 12.420 58.995 1.00 49.98 302 TYR A CA 1
ATOM 2130 C C . TYR A 1 303 ? 33.208 13.012 57.819 1.00 49.39 302 TYR A C 1
ATOM 2131 O O . TYR A 1 303 ? 32.045 13.383 57.933 1.00 49.33 302 TYR A O 1
ATOM 2140 N N . ASP A 1 304 ? 33.882 13.072 56.676 1.00 49.16 303 ASP A N 1
ATOM 2141 C CA . ASP A 1 304 ? 33.260 13.512 55.439 1.00 48.76 303 ASP A CA 1
ATOM 2142 C C . ASP A 1 304 ? 32.566 12.318 54.842 1.00 48.38 303 ASP A C 1
ATOM 2143 O O . ASP A 1 304 ? 33.177 11.532 54.144 1.00 48.70 303 ASP A O 1
ATOM 2148 N N . LEU A 1 305 ? 31.278 12.188 55.105 1.00 48.65 304 LEU A N 1
ATOM 2149 C CA . LEU A 1 305 ? 30.528 11.029 54.641 1.00 48.99 304 LEU A CA 1
ATOM 2150 C C . LEU A 1 305 ? 30.407 10.942 53.109 1.00 50.64 304 LEU A C 1
ATOM 2151 O O . LEU A 1 305 ? 29.953 9.929 52.591 1.00 50.70 304 LEU A O 1
ATOM 2156 N N . ASP A 1 306 ? 30.849 11.983 52.393 1.00 52.97 305 ASP A N 1
ATOM 2157 C CA . ASP A 1 306 ? 30.708 12.035 50.915 1.00 55.16 305 ASP A CA 1
ATOM 2158 C C . ASP A 1 306 ? 31.946 11.549 50.138 1.00 56.16 305 ASP A C 1
ATOM 2159 O O . ASP A 1 306 ? 31.894 11.423 48.917 1.00 56.55 305 ASP A O 1
ATOM 2164 N N . GLU A 1 307 ? 33.050 11.309 50.846 1.00 57.33 306 GLU A N 1
ATOM 2165 C CA . GLU A 1 307 ? 34.268 10.735 50.247 1.00 58.39 306 GLU A CA 1
ATOM 2166 C C . GLU A 1 307 ? 34.360 9.268 50.697 1.00 59.24 306 GLU A C 1
ATOM 2167 O O . GLU A 1 307 ? 34.154 8.968 51.875 1.00 59.46 306 GLU A O 1
ATOM 2171 N N . GLU A 1 308 ? 34.677 8.361 49.771 1.00 60.12 307 GLU A N 1
ATOM 2172 C CA . GLU A 1 308 ? 34.730 6.919 50.093 1.00 61.04 307 GLU A CA 1
ATOM 2173 C C . GLU A 1 308 ? 35.733 6.576 51.195 1.00 59.52 307 GLU A C 1
ATOM 2174 O O . GLU A 1 308 ? 35.381 5.923 52.177 1.00 59.29 307 GLU A O 1
ATOM 2180 N N . LYS A 1 309 ? 36.981 6.997 51.019 1.00 58.31 308 LYS A N 1
ATOM 2181 C CA . LYS A 1 309 ? 38.033 6.707 52.003 1.00 58.28 308 LYS A CA 1
ATOM 2182 C C . LYS A 1 309 ? 37.608 7.122 53.420 1.00 57.47 308 LYS A C 1
ATOM 2183 O O . LYS A 1 309 ? 37.809 6.382 54.383 1.00 56.46 308 LYS A O 1
ATOM 2188 N N . SER A 1 310 ? 37.001 8.302 53.524 1.00 57.54 309 SER A N 1
ATOM 2189 C CA . SER A 1 310 ? 36.562 8.854 54.809 1.00 56.80 309 SER A CA 1
ATOM 2190 C C . SER A 1 310 ? 35.398 8.055 55.398 1.00 55.63 309 SER A C 1
ATOM 2191 O O . SER A 1 310 ? 35.355 7.811 56.608 1.00 56.15 309 SER A O 1
ATOM 2194 N N . PHE A 1 311 ? 34.447 7.668 54.543 1.00 53.43 310 PHE A N 1
ATOM 2195 C CA . PHE A 1 311 ? 33.284 6.895 54.984 1.00 51.71 310 PHE A CA 1
ATOM 2196 C C . PHE A 1 311 ? 33.686 5.510 55.467 1.00 50.51 310 PHE A C 1
ATOM 2197 O O . PHE A 1 311 ? 33.022 4.932 56.316 1.00 50.05 310 PHE A O 1
ATOM 2205 N N . ALA A 1 312 ? 34.758 4.973 54.900 1.00 49.87 311 ALA A N 1
ATOM 2206 C CA . ALA A 1 312 ? 35.245 3.653 55.280 1.00 49.46 311 ALA A CA 1
ATOM 2207 C C . ALA A 1 312 ? 35.646 3.622 56.754 1.00 48.85 311 ALA A C 1
ATOM 2208 O O . ALA A 1 312 ? 35.255 2.718 57.490 1.00 48.61 311 ALA A O 1
ATOM 2210 N N . GLY A 1 313 ? 36.429 4.614 57.175 1.00 48.60 312 GLY A N 1
ATOM 2211 C CA . GLY A 1 313 ? 36.857 4.726 58.579 1.00 48.41 312 GLY A CA 1
ATOM 2212 C C . GLY A 1 313 ? 35.703 5.087 59.499 1.00 48.11 312 GLY A C 1
ATOM 2213 O O . GLY A 1 313 ? 35.731 4.796 60.694 1.00 47.92 312 GLY A O 1
ATOM 2214 N N . PHE A 1 314 ? 34.700 5.757 58.933 1.00 47.98 313 PHE A N 1
ATOM 2215 C CA . PHE A 1 314 ? 33.485 6.098 59.651 1.00 47.39 313 PHE A CA 1
ATOM 2216 C C . PHE A 1 314 ? 32.711 4.829 59.983 1.00 47.24 313 PHE A C 1
ATOM 2217 O O . PHE A 1 314 ? 32.254 4.652 61.101 1.00 47.12 313 PHE A O 1
ATOM 2225 N N . ALA A 1 315 ? 32.619 3.926 59.013 1.00 47.62 314 ALA A N 1
ATOM 2226 C CA . ALA A 1 315 ? 31.840 2.701 59.174 1.00 48.15 314 ALA A CA 1
ATOM 2227 C C . ALA A 1 315 ? 32.406 1.767 60.227 1.00 49.10 314 ALA A C 1
ATOM 2228 O O . ALA A 1 315 ? 31.686 1.306 61.096 1.00 48.59 314 ALA A O 1
ATOM 2230 N N . ARG A 1 316 ? 33.699 1.510 60.165 1.00 51.58 315 ARG A N 1
ATOM 2231 C CA . ARG A 1 316 ? 34.304 0.512 61.048 1.00 54.59 315 ARG A CA 1
ATOM 2232 C C . ARG A 1 316 ? 34.703 1.030 62.407 1.00 55.37 315 ARG A C 1
ATOM 2233 O O . ARG A 1 316 ? 34.577 0.323 63.398 1.00 55.11 315 ARG A O 1
ATOM 2241 N N . GLY A 1 317 ? 35.211 2.253 62.454 1.00 57.26 316 GLY A N 1
ATOM 2242 C CA . GLY A 1 317 ? 35.669 2.829 63.709 1.00 58.60 316 GLY A CA 1
ATOM 2243 C C . GLY A 1 317 ? 36.620 1.879 64.417 1.00 59.79 316 GLY A C 1
ATOM 2244 O O . GLY A 1 317 ? 37.640 1.484 63.856 1.00 60.36 316 GLY A O 1
ATOM 2245 N N . GLU A 1 318 ? 36.269 1.495 65.642 1.00 60.79 317 GLU A N 1
ATOM 2246 C CA . GLU A 1 318 ? 37.087 0.576 66.431 1.00 62.13 317 GLU A CA 1
ATOM 2247 C C . GLU A 1 318 ? 36.212 -0.566 66.975 1.00 62.44 317 GLU A C 1
ATOM 2248 O O . GLU A 1 318 ? 36.276 -0.899 68.158 1.00 63.04 317 GLU A O 1
ATOM 2254 N N . ALA A 1 319 ? 35.430 -1.182 66.085 1.00 62.31 318 A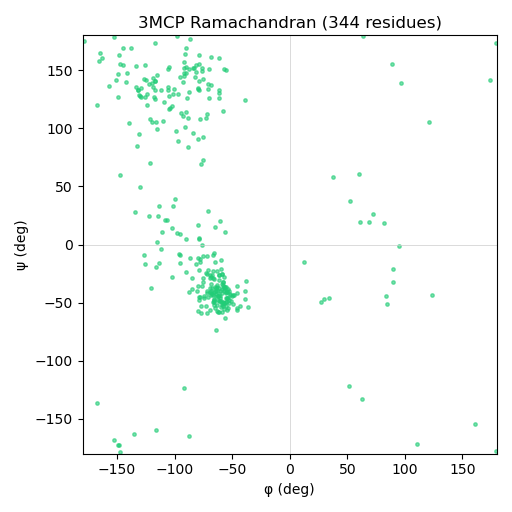LA A N 1
ATOM 2255 C CA . ALA A 1 319 ? 34.455 -2.220 66.470 1.00 62.52 318 ALA A CA 1
ATOM 2256 C C . ALA A 1 319 ? 35.105 -3.534 66.903 1.00 62.61 318 ALA A C 1
ATOM 2257 O O . ALA A 1 319 ? 36.050 -4.006 66.269 1.00 63.47 318 ALA A O 1
ATOM 2259 N N . VAL A 1 320 ? 34.567 -4.130 67.970 1.00 62.07 319 VAL A N 1
ATOM 2260 C CA . VAL A 1 320 ? 35.049 -5.423 68.479 1.00 62.02 319 VAL A CA 1
ATOM 2261 C C . VAL A 1 320 ? 33.894 -6.235 69.080 1.00 62.28 319 VAL A C 1
ATOM 2262 O O . VAL A 1 320 ? 32.739 -5.825 69.023 1.00 62.43 319 VAL A O 1
ATOM 2266 N N . GLU A 1 321 ? 34.216 -7.411 69.609 1.00 62.71 320 GLU A N 1
ATOM 2267 C CA . GLU A 1 321 ? 33.262 -8.210 70.374 1.00 63.35 320 GLU A CA 1
ATOM 2268 C C . GLU A 1 321 ? 33.860 -8.447 71.749 1.00 63.08 320 GLU A C 1
ATOM 2269 O O . GLU A 1 321 ? 35.053 -8.720 71.868 1.00 62.79 320 GLU A O 1
ATOM 2275 N N . VAL A 1 322 ? 33.041 -8.333 72.788 1.00 63.20 321 VAL A N 1
ATOM 2276 C CA . VAL A 1 322 ? 33.513 -8.565 74.153 1.00 63.23 321 VAL A CA 1
ATOM 2277 C C . VAL A 1 322 ? 32.748 -9.709 74.779 1.00 63.50 321 VAL A C 1
ATOM 2278 O O . VAL A 1 322 ? 31.543 -9.836 74.603 1.00 62.93 321 VAL A O 1
ATOM 2282 N N . LEU A 1 323 ? 33.468 -10.549 75.500 1.00 64.76 322 LEU A N 1
ATOM 2283 C CA . LEU A 1 323 ? 32.885 -11.711 76.122 1.00 66.00 322 LEU A CA 1
ATOM 2284 C C . LEU A 1 323 ? 32.178 -11.292 77.403 1.00 66.01 322 LEU A C 1
ATOM 2285 O O . LEU A 1 323 ? 32.716 -10.508 78.186 1.00 65.82 322 LEU A O 1
ATOM 2290 N N . VAL A 1 324 ? 30.956 -11.785 77.593 1.00 66.41 323 VAL A N 1
ATOM 2291 C CA . VAL A 1 324 ? 30.211 -11.537 78.822 1.00 66.75 323 VAL A CA 1
ATOM 2292 C C . VAL A 1 324 ? 30.849 -12.373 79.934 1.00 67.91 323 VAL A C 1
ATOM 2293 O O . VAL A 1 324 ? 30.730 -13.601 79.933 1.00 68.12 323 VAL A O 1
ATOM 2297 N N . PRO A 1 325 ? 31.545 -11.707 80.881 1.00 69.04 324 PRO A N 1
ATOM 2298 C CA . PRO A 1 325 ? 32.276 -12.392 81.954 1.00 69.98 324 PRO A CA 1
ATOM 2299 C C . PRO A 1 325 ? 31.545 -13.614 82.522 1.00 70.97 324 PRO A C 1
ATOM 2300 O O . PRO A 1 325 ? 30.391 -13.508 82.942 1.00 70.98 324 PRO A O 1
ATOM 2304 N N . GLY A 1 326 ? 32.213 -14.768 82.503 1.00 71.84 325 GLY A N 1
ATOM 2305 C CA . GLY A 1 326 ? 31.637 -16.006 83.029 1.00 72.50 325 GLY A CA 1
ATOM 2306 C C . GLY A 1 326 ? 30.863 -16.799 81.991 1.00 73.07 325 GLY A C 1
ATOM 2307 O O . GLY A 1 326 ? 30.820 -18.029 82.044 1.00 73.34 325 GLY A O 1
ATOM 2308 N N . THR A 1 327 ? 30.236 -16.097 81.053 1.00 73.55 326 THR A N 1
ATOM 2309 C CA . THR A 1 327 ? 29.462 -16.743 80.006 1.00 73.81 326 THR A CA 1
ATOM 2310 C C . THR A 1 327 ? 30.341 -17.049 78.798 1.00 74.04 326 THR A C 1
ATOM 2311 O O . THR A 1 327 ? 31.497 -16.602 78.720 1.00 73.26 326 THR A O 1
ATOM 2313 N N . ASN A 1 328 ? 29.797 -17.846 77.878 1.00 74.73 327 ASN A N 1
ATOM 2314 C CA . ASN A 1 328 ? 30.469 -18.165 76.616 1.00 75.58 327 ASN A CA 1
ATOM 2315 C C . ASN A 1 328 ? 29.936 -17.273 75.490 1.00 75.25 327 ASN A C 1
ATOM 2316 O O . ASN A 1 328 ? 30.256 -17.490 74.313 1.00 75.78 327 ASN A O 1
ATOM 2321 N N . ARG A 1 329 ? 29.146 -16.254 75.864 1.00 73.86 328 ARG A N 1
ATOM 2322 C CA . ARG A 1 329 ? 28.488 -15.355 74.897 1.00 72.31 328 ARG A CA 1
ATOM 2323 C C . ARG A 1 329 ? 29.365 -14.134 74.602 1.00 70.28 328 ARG A C 1
ATOM 2324 O O . ARG A 1 329 ? 30.138 -13.703 75.454 1.00 70.25 328 ARG A O 1
ATOM 2329 N N . LYS A 1 330 ? 29.222 -13.573 73.399 1.00 68.16 329 LYS A N 1
ATOM 2330 C CA . LYS A 1 330 ? 29.950 -12.353 73.008 1.00 66.30 329 LYS A CA 1
ATOM 2331 C C . LYS A 1 330 ? 28.956 -11.228 72.678 1.00 64.95 329 LYS A C 1
ATOM 2332 O O . LYS A 1 330 ? 27.886 -11.480 72.133 1.00 64.65 329 LYS A O 1
ATOM 2335 N N . VAL A 1 331 ? 29.315 -9.992 73.030 1.00 63.69 330 VAL A N 1
ATOM 2336 C CA . VAL A 1 331 ? 28.448 -8.828 72.799 1.00 62.08 330 VAL A CA 1
ATOM 2337 C C . VAL A 1 331 ? 29.217 -7.755 72.036 1.00 61.04 330 VAL A C 1
ATOM 2338 O O . VAL A 1 331 ? 30.406 -7.557 72.272 1.00 60.56 330 VAL A O 1
ATOM 2340 N N . GLY A 1 332 ? 28.532 -7.068 71.118 1.00 60.27 331 GLY A N 1
ATOM 2341 C CA . GLY A 1 332 ? 29.169 -6.042 70.268 1.00 59.97 331 GLY A CA 1
ATOM 2342 C C . GLY A 1 332 ? 29.458 -4.735 70.998 1.00 59.48 331 GLY A C 1
ATOM 2343 O O . GLY A 1 332 ? 28.664 -4.287 71.815 1.00 59.59 331 GLY A O 1
ATOM 2344 N N . TYR A 1 333 ? 30.593 -4.117 70.681 1.00 58.84 332 TYR A N 1
ATOM 2345 C CA . TYR A 1 333 ? 31.013 -2.886 71.344 1.00 58.89 332 TYR A CA 1
ATOM 2346 C C . TYR A 1 333 ? 31.970 -2.098 70.486 1.00 58.70 332 TYR A C 1
ATOM 2347 O O . TYR A 1 333 ? 32.904 -2.655 69.907 1.00 59.12 332 TYR A O 1
ATOM 2356 N N . ASP A 1 334 ? 31.757 -0.788 70.436 1.00 57.89 333 ASP A N 1
ATOM 2357 C CA . ASP A 1 334 ? 32.621 0.101 69.697 1.00 57.00 333 ASP A CA 1
ATOM 2358 C C . ASP A 1 334 ? 32.822 1.365 70.524 1.00 57.11 333 ASP A C 1
ATOM 2359 O O . ASP A 1 334 ? 31.922 2.188 70.620 1.00 57.95 333 ASP A O 1
ATOM 2364 N N . PRO A 1 335 ? 34.005 1.514 71.141 1.00 56.88 334 PRO A N 1
ATOM 2365 C CA . PRO A 1 335 ? 34.275 2.682 71.976 1.00 56.46 334 PRO A CA 1
ATOM 2366 C C . PRO A 1 335 ? 34.464 3.953 71.164 1.00 55.95 334 PRO A C 1
ATOM 2367 O O . PRO A 1 335 ? 34.525 5.045 71.736 1.00 56.03 334 PRO A O 1
ATOM 2371 N N . CYS A 1 336 ? 34.571 3.807 69.842 1.00 55.15 335 CYS A N 1
ATOM 2372 C CA . CYS A 1 336 ? 34.830 4.935 68.965 1.00 54.42 335 CYS A CA 1
ATOM 2373 C C . CYS A 1 336 ? 33.579 5.751 68.736 1.00 53.33 335 CYS A C 1
ATOM 2374 O O . CYS A 1 336 ? 32.655 5.310 68.056 1.00 53.00 335 CYS A O 1
ATOM 2377 N N . LYS A 1 337 ? 33.547 6.938 69.334 1.00 52.57 336 LYS A N 1
ATOM 2378 C CA . LYS A 1 337 ? 32.442 7.863 69.156 1.00 51.76 336 LYS A CA 1
ATOM 2379 C C . LYS A 1 337 ? 32.750 8.740 67.941 1.00 51.13 336 LYS A C 1
ATOM 2380 O O . LYS A 1 337 ? 33.816 9.348 67.860 1.00 51.27 336 LYS A O 1
ATOM 2386 N N . ARG A 1 338 ? 31.829 8.778 66.988 1.00 50.26 337 ARG A N 1
ATOM 2387 C CA . ARG A 1 338 ? 32.063 9.487 65.740 1.00 49.70 337 ARG A CA 1
ATOM 2388 C C . ARG A 1 338 ? 30.788 10.072 65.174 1.00 49.03 337 ARG A C 1
ATOM 2389 O O . ARG A 1 338 ? 29.687 9.595 65.453 1.00 48.68 337 ARG A O 1
ATOM 2397 N N . ILE A 1 339 ? 30.953 11.117 64.375 1.00 48.28 338 ILE A N 1
ATOM 2398 C CA . ILE A 1 339 ? 29.840 11.820 63.782 1.00 47.37 338 ILE A CA 1
ATOM 2399 C C . ILE A 1 339 ? 30.200 12.119 62.337 1.00 46.66 338 ILE A C 1
ATOM 2400 O O . ILE A 1 339 ? 31.347 11.927 61.932 1.00 47.13 338 ILE A O 1
ATOM 2405 N N . GLY A 1 340 ? 29.238 12.558 61.546 1.00 45.48 339 GLY A N 1
ATOM 2406 C CA . GLY A 1 340 ? 29.513 12.821 60.144 1.00 44.98 339 GLY A CA 1
ATOM 2407 C C . GLY A 1 340 ? 28.696 13.937 59.560 1.00 44.41 339 GLY A C 1
ATOM 2408 O O . GLY A 1 340 ? 27.677 14.331 60.120 1.00 45.43 339 GLY A O 1
ATOM 2409 N N . VAL A 1 341 ? 29.149 14.442 58.419 1.00 42.97 340 VAL A N 1
ATOM 2410 C CA . VAL A 1 341 ? 28.456 15.502 57.714 1.00 41.96 340 VAL A CA 1
ATOM 2411 C C . VAL A 1 341 ? 28.333 15.126 56.256 1.00 41.48 340 VAL A C 1
ATOM 2412 O O . VAL A 1 341 ? 29.292 14.674 55.644 1.00 41.38 340 VAL A O 1
ATOM 2416 N N . THR A 1 342 ? 27.139 15.297 55.711 1.00 41.27 341 THR A N 1
ATOM 2417 C CA . THR A 1 342 ? 26.868 14.957 54.326 1.00 41.34 341 THR A CA 1
ATOM 2418 C C . THR A 1 342 ? 25.956 15.993 53.740 1.00 41.85 341 THR A C 1
ATOM 2419 O O . THR A 1 342 ? 25.140 16.571 54.450 1.00 42.08 341 THR A O 1
ATOM 2423 N N . PHE A 1 343 ? 26.110 16.252 52.446 1.00 42.48 342 PHE A N 1
ATOM 2424 C CA . PHE A 1 343 ? 25.206 17.150 51.737 1.00 42.77 342 PHE A CA 1
ATOM 2425 C C . PHE A 1 343 ? 24.050 16.354 51.173 1.00 43.34 342 PHE A C 1
ATOM 2426 O O . PHE A 1 343 ? 24.202 15.189 50.841 1.00 43.90 342 PHE A O 1
ATOM 2434 N N . SER A 1 344 ? 22.884 16.979 51.105 1.00 44.02 343 SER A N 1
ATOM 2435 C CA . SER A 1 344 ? 21.695 16.325 50.579 1.00 44.08 343 SER A CA 1
ATOM 2436 C C . SER A 1 344 ? 21.896 15.928 49.134 1.00 44.67 343 SER A C 1
ATOM 2437 O O . SER A 1 344 ? 22.361 16.723 48.329 1.00 44.96 343 SER A O 1
ATOM 2440 N N . LYS A 1 345 ? 21.534 14.697 48.806 1.00 45.43 344 LYS A N 1
ATOM 2441 C CA . LYS A 1 345 ? 21.633 14.219 47.434 1.00 46.58 344 LYS A CA 1
ATOM 2442 C C . LYS A 1 345 ? 20.322 14.508 46.709 1.00 46.62 344 LYS A C 1
ATOM 2443 O O . LYS A 1 345 ? 20.283 14.647 45.491 1.00 45.98 344 LYS A O 1
ATOM 2449 N N . GLN A 1 346 ? 19.262 14.635 47.493 1.00 47.18 345 GLN A N 1
ATOM 2450 C CA . GLN A 1 346 ? 17.913 14.777 46.986 1.00 47.23 345 GLN A CA 1
ATOM 2451 C C . GLN A 1 346 ? 17.578 16.243 46.638 1.00 47.02 345 GLN A C 1
ATOM 2452 O O . GLN A 1 346 ? 16.762 16.511 45.750 1.00 47.10 345 GLN A O 1
ATOM 2458 N N . GLY A 1 347 ? 18.215 17.181 47.343 1.00 46.55 346 GLY A N 1
ATOM 2459 C CA . GLY A 1 347 ? 17.930 18.607 47.177 1.00 46.08 346 GLY A CA 1
ATOM 2460 C C . GLY A 1 347 ? 16.942 19.053 48.241 1.00 45.81 346 GLY A C 1
ATOM 2461 O O . GLY A 1 347 ? 15.997 18.334 48.557 1.00 46.33 346 GLY A O 1
ATOM 2462 N N . ALA A 1 348 ? 17.164 20.233 48.806 1.00 44.90 347 ALA A N 1
ATOM 2463 C CA . ALA A 1 348 ? 16.288 20.749 49.851 1.00 44.48 347 ALA A CA 1
ATOM 2464 C C . ALA A 1 348 ? 14.812 20.790 49.412 1.00 45.42 347 ALA A C 1
ATOM 2465 O O . ALA A 1 348 ? 13.929 20.451 50.190 1.00 45.79 347 ALA A O 1
ATOM 2467 N N . ASN A 1 349 ? 14.552 21.181 48.165 1.00 46.09 348 ASN A N 1
ATOM 2468 C CA . ASN A 1 349 ? 13.169 21.265 47.673 1.00 47.24 348 ASN A CA 1
ATOM 2469 C C . ASN A 1 349 ? 12.428 19.937 47.697 1.00 47.48 348 ASN A C 1
ATOM 2470 O O . ASN A 1 349 ? 11.271 19.880 48.097 1.00 47.47 348 ASN A O 1
ATOM 2475 N N . ARG A 1 350 ? 13.086 18.878 47.248 1.00 48.03 349 ARG A N 1
ATOM 2476 C CA . ARG A 1 350 ? 12.471 17.552 47.234 1.00 48.30 349 ARG A CA 1
ATOM 2477 C C . ARG A 1 350 ? 12.221 17.068 48.665 1.00 47.27 349 ARG A C 1
ATOM 2478 O O . ARG A 1 350 ? 11.114 16.633 49.000 1.00 47.53 349 ARG A O 1
ATOM 2486 N N . SER A 1 351 ? 13.255 17.153 49.505 1.00 45.44 350 SER A N 1
ATOM 2487 C CA . SER A 1 351 ? 13.171 16.681 50.892 1.00 43.54 350 SER A CA 1
ATOM 2488 C C . SER A 1 351 ? 12.082 17.388 51.665 1.00 41.55 350 SER A C 1
ATOM 2489 O O . SER A 1 351 ? 11.409 16.783 52.480 1.00 41.24 350 SER A O 1
ATOM 2492 N N . ILE A 1 352 ? 11.927 18.683 51.416 1.00 39.81 351 ILE A N 1
ATOM 2493 C CA . ILE A 1 352 ? 10.918 19.469 52.095 1.00 38.41 351 ILE A CA 1
ATOM 2494 C C . ILE A 1 352 ? 9.527 18.992 51.695 1.00 37.88 351 ILE A C 1
ATOM 2495 O O . ILE A 1 352 ? 8.683 18.751 52.548 1.00 37.47 351 ILE A O 1
ATOM 2500 N N . ALA A 1 353 ? 9.308 18.811 50.398 1.00 38.14 352 ALA A N 1
ATOM 2501 C CA . ALA A 1 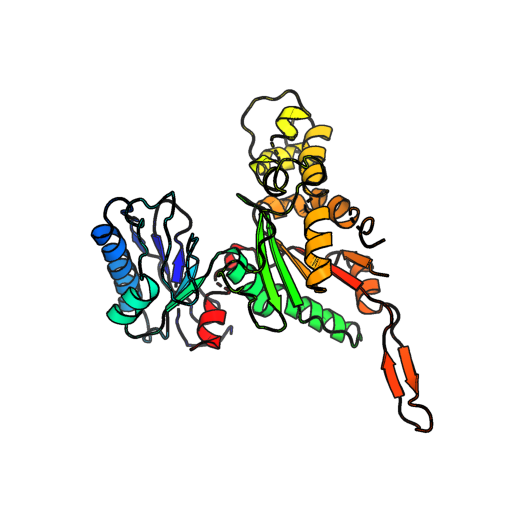353 ? 8.019 18.320 49.897 1.00 38.13 352 ALA A CA 1
ATOM 2502 C C . ALA A 1 353 ? 7.722 16.928 50.467 1.00 38.56 352 ALA A C 1
ATOM 2503 O O . ALA A 1 353 ? 6.635 16.681 50.984 1.00 38.42 352 ALA A O 1
ATOM 2513 N N . GLY A 1 355 ? 9.024 15.626 53.102 1.00 39.23 354 GLY A N 1
ATOM 2514 C CA . GLY A 1 355 ? 8.860 15.781 54.530 1.00 39.41 354 GLY A CA 1
ATOM 2515 C C . GLY A 1 355 ? 7.418 16.080 54.858 1.00 39.83 354 GLY A C 1
ATOM 2516 O O . GLY A 1 355 ? 6.842 15.485 55.768 1.00 40.26 354 GLY A O 1
ATOM 2517 N N . ALA A 1 356 ? 6.825 16.997 54.099 1.00 40.02 355 ALA A N 1
ATOM 2518 C CA . ALA A 1 356 ? 5.421 17.347 54.281 1.00 39.99 355 ALA A CA 1
ATOM 2519 C C . ALA A 1 356 ? 4.548 16.137 54.008 1.00 39.80 355 ALA A C 1
ATOM 2520 O O . ALA A 1 356 ? 3.642 15.838 54.767 1.00 41.13 355 ALA A O 1
ATOM 2522 N N . TYR A 1 357 ? 4.851 15.430 52.933 1.00 39.44 356 TYR A N 1
ATOM 2523 C CA . TYR A 1 357 ? 4.083 14.262 52.538 1.00 39.87 356 TYR A CA 1
ATOM 2524 C C . TYR A 1 357 ? 4.124 13.177 53.610 1.00 39.95 356 TYR A C 1
ATOM 2525 O O . TYR A 1 357 ? 3.087 12.770 54.136 1.00 39.79 356 TYR A O 1
ATOM 2534 N N . VAL A 1 358 ? 5.325 12.736 53.952 1.00 40.58 357 VAL A N 1
ATOM 2535 C CA . VAL A 1 358 ? 5.493 11.663 54.929 1.00 41.50 357 VAL A CA 1
ATOM 2536 C C . VAL A 1 358 ? 5.009 12.067 56.338 1.00 43.03 357 VAL A C 1
ATOM 2537 O O . VAL A 1 358 ? 4.378 11.268 57.026 1.00 44.15 357 VAL A O 1
ATOM 2541 N N . PHE A 1 359 ? 5.281 13.302 56.754 1.00 43.87 358 PHE A N 1
ATOM 2542 C CA . PHE A 1 359 ? 4.796 13.766 58.058 1.00 45.03 358 PHE A CA 1
ATOM 2543 C C . PHE A 1 359 ? 3.290 13.633 58.133 1.00 46.13 358 PHE A C 1
ATOM 2544 O O . PHE A 1 359 ? 2.734 13.264 59.169 1.00 46.18 358 PHE A O 1
ATOM 2552 N N . ALA A 1 360 ? 2.629 13.960 57.036 1.00 47.44 359 ALA A N 1
ATOM 2553 C CA . ALA A 1 360 ? 1.200 13.848 56.968 1.00 48.79 359 ALA A CA 1
ATOM 2554 C C . ALA A 1 360 ? 0.811 12.410 57.240 1.00 50.02 359 ALA A C 1
ATOM 2555 O O . ALA A 1 360 ? 0.125 12.116 58.223 1.00 50.51 359 ALA A O 1
ATOM 2557 N N . LEU A 1 361 ? 1.333 11.507 56.414 1.00 50.66 360 LEU A N 1
ATOM 2558 C CA . LEU A 1 361 ? 0.973 10.092 56.477 1.00 51.19 360 LEU A CA 1
ATOM 2559 C C . LEU A 1 361 ? 1.250 9.424 57.837 1.00 52.30 360 LEU A C 1
ATOM 2560 O O . LEU A 1 361 ? 0.516 8.525 58.249 1.00 52.43 360 LEU A O 1
ATOM 2565 N N . ASN A 1 362 ? 2.289 9.867 58.532 1.00 53.54 361 ASN A N 1
ATOM 2566 C CA . ASN A 1 362 ? 2.633 9.272 59.825 1.00 54.89 361 ASN A CA 1
ATOM 2567 C C . ASN A 1 362 ? 1.763 9.766 60.981 1.00 56.10 361 ASN A C 1
ATOM 2568 O O . ASN A 1 362 ? 1.631 9.077 61.991 1.00 56.77 361 ASN A O 1
ATOM 2573 N N . HIS A 1 363 ? 1.141 10.933 60.817 1.00 57.00 362 HIS A N 1
ATOM 2574 C CA . HIS A 1 363 ? 0.375 11.555 61.903 1.00 57.87 362 HIS A CA 1
ATOM 2575 C C . HIS A 1 363 ? -1.156 11.586 61.694 1.00 58.08 362 HIS A C 1
ATOM 2576 O O . HIS A 1 363 ? -1.874 12.227 62.465 1.00 58.08 362 HIS A O 1
ATOM 2583 N N . LEU A 1 364 ? -1.652 10.864 60.692 1.00 58.43 363 LEU A N 1
ATOM 2584 C CA . LEU A 1 364 ? -3.103 10.835 60.406 1.00 58.79 363 LEU A CA 1
ATOM 2585 C C . LEU A 1 364 ? -3.998 10.727 61.675 1.00 58.99 363 LEU A C 1
ATOM 2586 O O . LEU A 1 364 ? -3.905 9.774 62.452 1.00 58.56 363 LEU A O 1
#

CATH classification: 3.30.420.40 (+1 more: 3.30.420.40)

Foldseek 3Di:
DQQAAAKEEWDPVDQWIKDFMDGRLDTDFDIDTDGQPL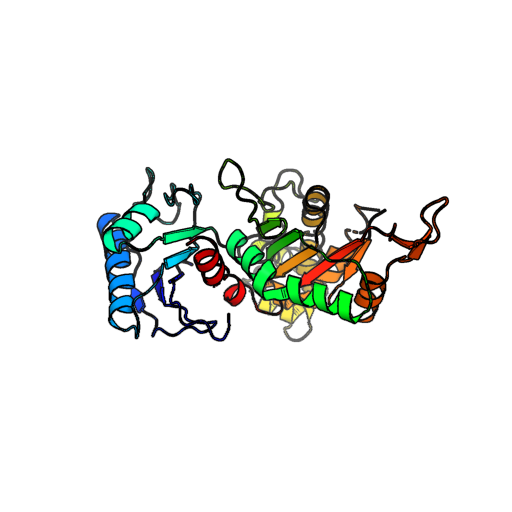VAPCVNLVVVLVRVVVGQVPDDDGHQEYEYEDDAPAPQVQQKGDCDPRRNNRHPIHNSQVVVCVSRVHGYGYAHLQQLLQLLCQPPWDQVVLQVVLVVLVFPDHFQKEWEWEQEQWTGIWIGGNNRTQLDPSSCPNDLQAPAPDVHRVGTLRCCGYQNLLCQLVVVFVDPDDDGLVLLLCCLVPNHPDDNVSSLCSQLSNLCCLLSCVVSCVVRQGEYEYAYDNVVVCVRRVPSNLVVVVVVVLEHEFACVDPVRSSCVSPVAKDWDDDPPDPDIHIDHSRRYYYYYYIPCHSVSSSVSRVVVSVVPD

Radius of gyration: 22.26 Å; Cα contacts (8 Å, |Δi|>4): 698; chains: 1; bounding box: 55×65×48 Å

B-factor: mean 53.8, std 12.49, range [22.42, 94.43]

Sequence (346 aa):
YTNDNRIVTLDAGGTNFVFSAIQGGKEIADPVVLPACADCLDKCLGNLVEGFKAIQAGLPEAPVAISFAFPGPADYQAGIIGDLPNFPSFRGGVALGPFLEDIFGIPVFINNDGSLFAYGEALTGVLPEINRRLREAGSTKRYKNLLGVTLGTGFGAGVVIDGELLRGDNAAGGYVWCLRNKKYPEYIVEESVSIRAVRVYAERSGDAGARTPKEIFEIAEGIRPGNREAAIAAFEELGEAGDALASAITLIDGLIVIGGGLSGASKYILPVLLKENAQTGQKEVYDLDEEKSFAGFARGEAVEVLVPGTNRKVGYDPCKRIGVTFSKQGANRSIAGAYVFALNHL

Solvent-accessible surface area: 16666 Å² total